Protein AF-A0A7C4UWI6-F1 (afdb_monomer_lite)

Structure (mmCIF, N/CA/C/O backbone):
data_AF-A0A7C4UWI6-F1
#
_entry.id   AF-A0A7C4UWI6-F1
#
loop_
_atom_site.group_PDB
_atom_site.id
_atom_site.type_symbol
_atom_site.label_atom_id
_atom_site.label_alt_id
_atom_site.label_comp_id
_atom_site.label_asym_id
_atom_site.label_entity_id
_atom_site.label_seq_id
_atom_site.pdbx_PDB_ins_code
_atom_site.Cartn_x
_atom_site.Cartn_y
_atom_site.Cartn_z
_atom_site.occupancy
_atom_site.B_iso_or_equiv
_atom_site.auth_seq_id
_atom_site.auth_comp_id
_atom_site.auth_asym_id
_atom_site.auth_atom_id
_atom_site.pdbx_PDB_model_num
ATOM 1 N N . MET A 1 1 ? -24.378 30.052 -22.770 1.00 76.94 1 MET A N 1
ATOM 2 C CA . MET A 1 1 ? -25.079 29.200 -23.765 1.00 76.94 1 MET A CA 1
ATOM 3 C C . MET A 1 1 ? -25.656 28.017 -23.010 1.00 76.94 1 MET A C 1
ATOM 5 O O . MET A 1 1 ? -24.900 27.329 -22.330 1.00 76.94 1 MET A O 1
ATOM 9 N N . ASN A 1 2 ? -26.968 27.796 -23.089 1.00 86.31 2 ASN A N 1
ATOM 10 C CA . ASN A 1 2 ? -27.618 26.736 -22.317 1.00 86.31 2 ASN A CA 1
ATOM 11 C C . ASN A 1 2 ? -27.558 25.412 -23.086 1.00 86.31 2 ASN A C 1
ATOM 13 O O . ASN A 1 2 ? -27.939 25.368 -24.254 1.00 86.31 2 ASN A O 1
ATOM 17 N N . LYS A 1 3 ? -27.087 24.344 -22.434 1.00 90.44 3 LYS A N 1
ATOM 18 C CA . LYS A 1 3 ? -27.052 22.982 -22.983 1.00 90.44 3 LYS A CA 1
ATOM 19 C C . LYS A 1 3 ? -27.809 22.031 -22.062 1.00 90.44 3 LYS A C 1
ATOM 21 O O . LYS A 1 3 ? -27.681 22.100 -20.838 1.00 90.44 3 LYS A O 1
ATOM 26 N N . THR A 1 4 ? -28.594 21.147 -22.665 1.00 93.31 4 THR A N 1
ATOM 27 C CA . THR A 1 4 ? -29.293 20.053 -21.989 1.00 93.31 4 THR A CA 1
ATOM 28 C C . THR A 1 4 ? -28.315 18.914 -21.695 1.00 93.31 4 THR A C 1
ATOM 30 O O . THR A 1 4 ? -27.596 18.454 -22.583 1.00 93.31 4 THR A O 1
ATOM 33 N N . VAL A 1 5 ? -28.266 18.458 -20.441 1.00 94.06 5 VAL A N 1
ATOM 34 C CA . VAL A 1 5 ? -27.475 17.293 -20.010 1.00 94.06 5 VAL A CA 1
ATOM 35 C C . VAL A 1 5 ? -28.368 16.355 -19.204 1.00 94.06 5 VAL A C 1
ATOM 37 O O . VAL A 1 5 ? -29.034 16.789 -18.265 1.00 94.06 5 VAL A O 1
ATOM 40 N N . ASN A 1 6 ? -28.354 15.067 -19.544 1.00 95.69 6 ASN A N 1
ATOM 41 C CA . ASN A 1 6 ? -29.176 14.052 -18.885 1.00 95.69 6 ASN A CA 1
ATOM 42 C C . ASN A 1 6 ? -28.356 13.303 -17.830 1.00 95.69 6 ASN A C 1
ATOM 44 O O . ASN A 1 6 ? -27.194 12.962 -18.059 1.00 95.69 6 ASN A O 1
ATOM 48 N N . CYS A 1 7 ? -28.955 13.022 -16.673 1.00 95.44 7 CYS A N 1
ATOM 49 C CA . CYS A 1 7 ? -28.324 12.185 -15.658 1.00 95.44 7 CYS A CA 1
ATOM 50 C C . CYS A 1 7 ? -28.264 10.720 -16.130 1.00 95.44 7 CYS A C 1
ATOM 52 O O . CYS A 1 7 ? -29.318 10.152 -16.418 1.00 95.44 7 CYS A O 1
ATOM 54 N N . PRO A 1 8 ? -27.086 10.068 -16.132 1.00 94.19 8 PRO A N 1
ATOM 55 C CA . PRO A 1 8 ? -26.955 8.687 -16.598 1.00 94.19 8 PRO A CA 1
ATOM 56 C C . PRO A 1 8 ? -27.645 7.671 -15.679 1.00 94.19 8 PRO A C 1
ATOM 58 O O . PRO A 1 8 ? -27.993 6.588 -16.127 1.00 94.19 8 PRO A O 1
ATOM 61 N N . SER A 1 9 ? -27.859 8.005 -14.403 1.00 94.81 9 SER A N 1
ATOM 62 C CA . SER A 1 9 ? -28.431 7.067 -13.430 1.00 94.81 9 SER A CA 1
ATOM 63 C C . SER A 1 9 ? -29.954 7.146 -13.312 1.00 94.81 9 SER A C 1
ATOM 65 O O . SER A 1 9 ? -30.584 6.131 -13.053 1.00 94.81 9 SER A O 1
ATOM 67 N N . CYS A 1 10 ? -30.558 8.332 -13.458 1.00 95.31 10 CYS A N 1
ATOM 68 C CA . CYS A 1 10 ? -32.008 8.513 -13.266 1.00 95.31 10 CYS A CA 1
ATOM 69 C C . CYS A 1 10 ? -32.743 9.140 -14.461 1.00 95.31 10 CYS A C 1
ATOM 71 O O . CYS A 1 10 ? -33.955 9.324 -14.394 1.00 95.31 10 CYS A O 1
ATOM 73 N N . GLY A 1 11 ? -32.031 9.500 -15.534 1.00 95.00 11 GLY A N 1
ATOM 74 C CA . GLY A 1 11 ? -32.619 10.051 -16.758 1.00 95.00 11 GLY A CA 1
ATOM 75 C C . GLY A 1 11 ? -33.111 11.497 -16.662 1.00 95.00 11 GLY A C 1
ATOM 76 O O . GLY A 1 11 ? -33.653 12.017 -17.632 1.00 95.00 11 GLY A O 1
ATOM 77 N N . GLU A 1 12 ? -32.933 12.174 -15.525 1.00 96.44 12 GLU A N 1
ATOM 78 C CA . GLU A 1 12 ? -33.409 13.548 -15.367 1.00 96.44 12 GLU A CA 1
ATOM 79 C C . GLU A 1 12 ? -32.604 14.546 -16.211 1.00 96.44 12 GLU A C 1
ATOM 81 O O . GLU A 1 12 ? -31.372 14.485 -16.259 1.00 96.44 12 GLU A O 1
ATOM 86 N N . VAL A 1 13 ? -33.316 15.464 -16.869 1.00 96.00 13 VAL A N 1
ATOM 87 C CA . VAL A 1 13 ? -32.761 16.442 -17.811 1.00 96.00 13 VAL A CA 1
ATOM 88 C C . VAL A 1 13 ? -32.477 17.759 -17.092 1.00 96.00 13 VAL A C 1
ATOM 90 O O . VAL A 1 13 ? -33.372 18.357 -16.495 1.00 96.00 13 VAL A O 1
ATOM 93 N N . TYR A 1 14 ? -31.238 18.242 -17.182 1.00 95.00 14 TYR A N 1
ATOM 94 C CA . TYR A 1 14 ? -30.810 19.520 -16.619 1.00 95.00 14 TYR A CA 1
ATOM 95 C C . TYR A 1 14 ? -30.445 20.505 -17.733 1.00 95.00 14 TYR A C 1
ATOM 97 O O . TYR A 1 14 ? -29.630 20.199 -18.600 1.00 95.00 14 TYR A O 1
ATOM 105 N N . ASN A 1 15 ? -31.012 21.712 -17.681 1.00 95.12 15 ASN A N 1
ATOM 106 C CA . ASN A 1 15 ? -30.612 22.841 -18.522 1.00 95.12 15 ASN A CA 1
ATOM 107 C C . ASN A 1 15 ? -29.522 23.638 -17.804 1.00 95.12 15 ASN A C 1
ATOM 109 O O . ASN A 1 15 ? -29.809 24.351 -16.842 1.00 95.12 15 ASN A O 1
ATOM 113 N N . LEU A 1 16 ? -28.273 23.490 -18.243 1.00 94.06 16 LEU A N 1
ATOM 114 C CA . LEU A 1 16 ? -27.111 24.097 -17.593 1.00 94.06 16 LEU A CA 1
ATOM 115 C C . LEU A 1 16 ? -26.468 25.137 -18.506 1.00 94.06 16 LEU A C 1
ATOM 117 O O . LEU A 1 16 ? -26.314 24.915 -19.706 1.00 94.06 16 LEU A O 1
ATOM 121 N N . ASP A 1 17 ? -26.044 26.256 -17.923 1.00 94.00 17 ASP A N 1
ATOM 122 C CA . ASP A 1 17 ? -25.247 27.250 -18.635 1.00 94.00 17 ASP A CA 1
ATOM 123 C C . ASP A 1 17 ? -23.778 26.811 -18.688 1.00 94.00 17 ASP A C 1
ATOM 125 O O . ASP A 1 17 ? -23.092 26.701 -17.660 1.00 94.00 17 ASP A O 1
ATOM 129 N N . LEU A 1 18 ? -23.290 26.554 -19.901 1.00 90.75 18 LEU A N 1
ATOM 130 C CA . LEU A 1 18 ? -21.932 26.070 -20.152 1.00 90.75 18 LEU A CA 1
ATOM 131 C C . LEU A 1 18 ? -20.862 27.054 -19.672 1.00 90.75 18 LEU A C 1
ATOM 133 O O . LEU A 1 18 ? -19.794 26.616 -19.251 1.00 90.75 18 LEU A O 1
ATOM 137 N N . SER A 1 19 ? -21.158 28.356 -19.658 1.00 89.00 19 SER A N 1
ATOM 138 C CA . SER A 1 19 ? -20.211 29.384 -19.213 1.00 89.00 19 SER A CA 1
ATOM 139 C C . SER A 1 19 ? -19.833 29.235 -17.734 1.00 89.00 19 SER A C 1
ATOM 141 O O . SER A 1 19 ? -18.731 29.592 -17.330 1.00 89.00 19 SER A O 1
ATOM 1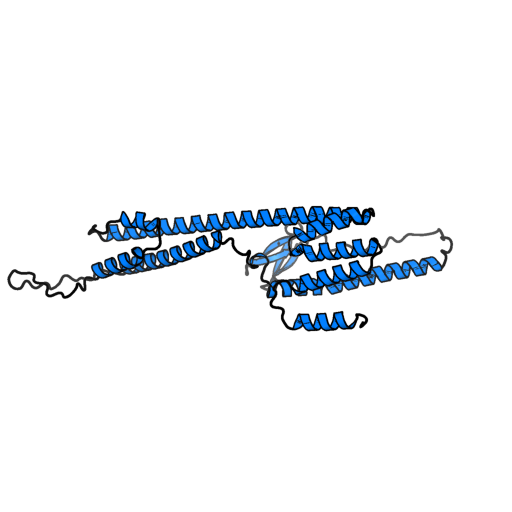43 N N . LYS A 1 20 ? -20.733 28.682 -16.910 1.00 90.38 20 LYS A N 1
ATOM 144 C CA . LYS A 1 20 ? -20.529 28.539 -15.460 1.00 90.38 20 LYS A CA 1
ATOM 145 C C . LYS A 1 20 ? -20.122 27.122 -15.049 1.00 90.38 20 LYS A C 1
ATOM 147 O O . LYS A 1 20 ? -19.357 26.951 -14.087 1.00 90.38 20 LYS A O 1
ATOM 152 N N . TYR A 1 21 ? -20.642 26.122 -15.764 1.00 91.62 21 TYR A N 1
ATOM 153 C CA . TYR A 1 21 ? -20.547 24.708 -15.395 1.00 91.62 21 TYR A CA 1
ATOM 154 C C . TYR A 1 21 ? -19.726 23.844 -16.359 1.00 91.62 21 TYR A C 1
ATOM 156 O O . TYR A 1 21 ? -19.484 22.686 -16.031 1.00 91.62 21 TYR A O 1
ATOM 164 N N . GLY A 1 22 ? -19.263 24.367 -17.499 1.00 89.81 22 GLY A N 1
ATOM 165 C CA . GLY A 1 22 ? -18.428 23.618 -18.443 1.00 89.81 22 GLY A CA 1
ATOM 166 C C . GLY A 1 22 ? -17.177 23.030 -17.777 1.00 89.81 22 GLY A C 1
ATOM 167 O O . GLY A 1 22 ? -16.473 23.727 -17.046 1.00 89.81 22 GLY A O 1
ATOM 168 N N . GLY A 1 23 ? -16.931 21.733 -17.985 1.00 89.81 23 GLY A N 1
ATOM 169 C CA . GLY A 1 23 ? -15.791 20.997 -17.425 1.00 89.81 23 GLY A CA 1
ATOM 170 C C . GLY A 1 23 ? -15.909 20.623 -15.940 1.00 89.81 23 GLY A C 1
ATOM 171 O O . GLY A 1 23 ? -15.035 19.935 -15.412 1.00 89.81 23 GLY A O 1
ATOM 172 N N . LYS A 1 24 ? -16.972 21.044 -15.240 1.00 92.19 24 LYS A N 1
ATOM 173 C CA . LYS A 1 24 ? -17.163 20.755 -13.809 1.00 92.19 24 LYS A CA 1
ATOM 174 C C . LYS A 1 24 ? -18.021 19.507 -13.593 1.00 92.19 24 LYS A C 1
ATOM 176 O O . LYS A 1 24 ? -18.898 19.173 -14.390 1.00 92.19 24 LYS A O 1
ATOM 181 N N . LYS A 1 25 ? -17.778 18.835 -12.466 1.00 94.12 25 LYS A N 1
ATOM 182 C CA . LYS A 1 25 ? -18.581 17.708 -11.977 1.00 94.12 25 LYS A CA 1
ATOM 183 C C . LYS A 1 25 ? -19.705 18.237 -11.086 1.00 94.12 25 LYS A C 1
ATOM 185 O O . LYS A 1 25 ? -19.433 18.911 -10.094 1.00 94.12 25 LYS A O 1
ATOM 190 N N . ILE A 1 26 ? -20.953 17.931 -11.423 1.00 94.69 26 ILE A N 1
ATOM 191 C CA . ILE A 1 26 ? -22.137 18.306 -10.634 1.00 94.69 26 ILE A CA 1
ATOM 192 C C . ILE A 1 26 ? -22.821 17.054 -10.082 1.00 94.69 26 ILE A C 1
ATOM 194 O O . ILE A 1 26 ? -22.722 15.987 -10.677 1.00 94.69 26 ILE A O 1
ATOM 198 N N . LYS A 1 27 ? -23.525 17.159 -8.953 1.00 96.38 27 LYS A N 1
ATOM 199 C CA . LYS A 1 27 ? -24.314 16.046 -8.399 1.00 96.38 27 LYS A CA 1
ATOM 200 C C . LYS A 1 27 ? -25.776 16.169 -8.828 1.00 96.38 27 LYS A C 1
ATOM 202 O O . LYS A 1 27 ? -26.356 17.250 -8.731 1.00 96.38 27 LYS A O 1
ATOM 207 N N . CYS A 1 28 ? -26.368 15.067 -9.278 1.00 96.44 28 CYS A N 1
ATOM 208 C CA . CYS A 1 28 ? -27.798 14.975 -9.561 1.00 96.44 28 CYS A CA 1
ATOM 209 C C . CYS A 1 28 ? -28.615 15.226 -8.285 1.00 96.44 28 CYS A C 1
ATOM 211 O O . CYS A 1 28 ? -28.303 14.668 -7.234 1.00 96.44 28 CYS A O 1
ATOM 213 N N . LYS A 1 29 ? -29.687 16.022 -8.364 1.00 95.50 29 LYS A N 1
ATOM 214 C CA . LYS A 1 29 ? -30.530 16.306 -7.190 1.00 95.50 29 LYS A CA 1
ATOM 215 C C . LYS A 1 29 ? -31.375 15.106 -6.753 1.00 95.50 29 LYS A C 1
ATOM 217 O O . LYS A 1 29 ? -31.665 14.995 -5.569 1.00 95.50 29 LYS A O 1
ATOM 222 N N . LYS A 1 30 ? -31.747 14.217 -7.682 1.00 96.56 30 LYS A N 1
ATOM 223 C CA . LYS A 1 30 ? -32.554 13.023 -7.386 1.00 96.56 30 LYS A CA 1
ATOM 224 C C . LYS A 1 30 ? -31.733 11.859 -6.840 1.00 96.56 30 LYS A C 1
ATOM 226 O O . LYS A 1 30 ? -32.037 11.360 -5.767 1.00 96.56 30 LYS A O 1
ATOM 231 N N . CYS A 1 31 ? -30.706 11.420 -7.567 1.00 95.00 31 CYS A N 1
ATOM 232 C CA . CYS A 1 31 ? -29.959 10.201 -7.226 1.00 95.00 31 CYS A CA 1
ATOM 233 C C . CYS A 1 31 ? -28.544 10.454 -6.685 1.00 95.00 31 CYS A C 1
ATOM 235 O O . CYS A 1 31 ? -27.811 9.503 -6.443 1.00 95.00 31 CYS A O 1
ATOM 237 N N . GLN A 1 32 ? -28.127 11.718 -6.548 1.00 95.62 32 GLN A N 1
ATOM 238 C CA . GLN A 1 32 ? -26.786 12.129 -6.098 1.00 95.62 32 GLN A CA 1
ATOM 239 C C . GLN A 1 32 ? -25.601 11.659 -6.963 1.00 95.62 32 GLN A C 1
ATOM 241 O O . GLN A 1 32 ? -24.454 11.985 -6.649 1.00 95.62 32 GLN A O 1
ATOM 246 N N . ALA A 1 33 ? -25.855 10.980 -8.085 1.00 94.12 33 ALA A N 1
ATOM 247 C CA . ALA A 1 33 ? -24.822 10.575 -9.030 1.00 94.12 33 ALA A CA 1
ATOM 248 C C . ALA A 1 33 ? -24.080 11.789 -9.612 1.00 94.12 33 ALA A C 1
ATOM 250 O O . ALA A 1 33 ? -24.667 12.853 -9.841 1.00 94.12 33 ALA A O 1
ATOM 251 N N . VAL A 1 34 ? -22.780 11.626 -9.855 1.00 95.44 34 VAL A N 1
ATOM 252 C CA . VAL A 1 34 ? -21.917 12.682 -10.393 1.00 95.44 34 VAL A CA 1
ATOM 253 C C . VAL A 1 34 ? -22.042 12.729 -11.918 1.00 95.44 34 VAL A C 1
ATOM 255 O O . VAL A 1 34 ? -21.816 11.732 -12.596 1.00 95.44 34 VAL A O 1
ATOM 258 N N . ILE A 1 35 ? -22.386 13.896 -12.457 1.00 95.06 35 ILE A N 1
ATOM 259 C CA . ILE A 1 35 ? -22.540 14.180 -13.885 1.00 95.06 35 ILE A CA 1
ATOM 260 C C . ILE A 1 35 ? -21.376 15.079 -14.316 1.00 95.06 35 ILE A C 1
ATOM 262 O O . ILE A 1 35 ? -21.142 16.131 -13.716 1.00 95.06 35 ILE A O 1
ATOM 266 N N . SER A 1 36 ? -20.652 14.676 -15.359 1.00 92.38 36 SER A N 1
ATOM 267 C CA . SER A 1 36 ? -19.590 15.484 -15.972 1.00 92.38 36 SER A CA 1
ATOM 268 C C . SER A 1 36 ? -20.183 16.380 -17.059 1.00 92.38 36 SER A C 1
ATOM 270 O O . SER A 1 36 ? -20.783 15.878 -18.009 1.00 92.38 36 SER A O 1
ATOM 272 N N . VAL A 1 37 ? -20.027 17.700 -16.933 1.00 91.88 37 VAL A N 1
ATOM 273 C CA . VAL A 1 37 ? -20.529 18.657 -17.931 1.00 91.88 37 VAL A CA 1
ATOM 274 C C . VAL A 1 37 ? -19.462 18.865 -19.016 1.00 91.88 37 VAL A C 1
ATOM 276 O O . VAL A 1 37 ? -18.349 19.273 -18.678 1.00 91.88 37 VAL A O 1
ATOM 279 N N . PRO A 1 38 ? -19.760 18.619 -20.306 1.00 84.06 38 PRO A N 1
ATOM 280 C CA . PRO A 1 38 ? -18.790 18.803 -21.383 1.00 84.06 38 PRO A CA 1
ATOM 281 C C . PRO A 1 38 ? -18.359 20.270 -21.490 1.00 84.06 38 PRO A C 1
ATOM 283 O O . PRO A 1 38 ? -19.178 21.184 -21.379 1.00 84.06 38 PRO A O 1
ATOM 286 N N . THR A 1 39 ? -17.065 20.502 -21.684 1.00 86.00 39 THR A N 1
ATOM 287 C CA . THR A 1 39 ? -16.495 21.843 -21.854 1.00 86.00 39 THR A CA 1
ATOM 288 C C . THR A 1 39 ? -16.896 22.407 -23.218 1.00 86.00 39 THR A C 1
ATOM 290 O O . THR A 1 39 ? -16.936 21.678 -24.207 1.00 86.00 39 THR A O 1
ATOM 293 N N . ALA A 1 40 ? -17.188 23.709 -23.288 1.00 72.88 40 ALA A N 1
ATOM 294 C CA . ALA A 1 40 ? -17.642 24.368 -24.518 1.00 72.88 40 ALA A CA 1
ATOM 295 C C . ALA A 1 40 ? -16.618 24.322 -25.676 1.00 72.88 40 ALA A C 1
ATOM 297 O O . ALA A 1 40 ? -16.982 24.587 -26.813 1.00 72.88 40 ALA A O 1
ATOM 298 N N . SER A 1 41 ? -15.363 23.957 -25.401 1.00 66.06 41 SER A N 1
ATOM 299 C CA . SER A 1 41 ? -14.251 23.970 -26.355 1.00 66.06 41 SER A CA 1
ATOM 300 C C . SER A 1 41 ? -14.038 22.675 -27.151 1.00 66.06 41 SER A C 1
ATOM 302 O O . SER A 1 41 ? -13.156 22.648 -27.994 1.00 66.06 41 SER A O 1
ATOM 304 N N . GLN A 1 42 ? -14.811 21.604 -26.935 1.00 53.88 42 GLN A N 1
ATOM 305 C CA . GLN A 1 42 ? -14.622 20.331 -27.666 1.00 53.88 42 GLN A CA 1
ATOM 306 C C . GLN A 1 42 ? -15.519 20.175 -28.910 1.00 53.88 42 GLN A C 1
ATOM 308 O O . GLN A 1 42 ? -15.814 19.058 -29.323 1.00 53.88 42 GLN A O 1
ATOM 313 N N . GLY A 1 43 ? -16.000 21.282 -29.483 1.00 54.31 43 GLY A N 1
ATOM 314 C CA . GLY A 1 43 ? -16.986 21.270 -30.571 1.00 54.31 43 GLY A CA 1
ATOM 315 C C . GLY A 1 43 ? -16.503 21.717 -31.950 1.00 54.31 43 GLY A C 1
ATOM 316 O O . GLY A 1 43 ? -17.288 21.593 -32.881 1.00 54.31 43 GLY A O 1
ATOM 317 N N . GLN A 1 44 ? -15.278 22.232 -32.094 1.00 45.84 44 GLN A N 1
ATOM 318 C CA . GLN A 1 44 ? -14.707 22.669 -33.377 1.00 45.84 44 GLN A CA 1
ATOM 319 C C . GLN A 1 44 ? -13.173 22.552 -33.339 1.00 45.84 44 GLN A C 1
ATOM 321 O O . GLN A 1 44 ? -12.477 23.547 -33.213 1.00 45.84 44 GLN A O 1
ATOM 326 N N . ASP A 1 45 ? -12.650 21.330 -33.419 1.00 44.56 45 ASP A N 1
ATOM 327 C CA . ASP A 1 45 ? -11.412 21.094 -34.178 1.00 44.56 45 ASP A CA 1
ATOM 328 C C . ASP A 1 45 ? -11.872 20.466 -35.500 1.00 44.56 45 ASP A C 1
ATOM 330 O O . ASP A 1 45 ? -11.717 19.273 -35.767 1.00 44.56 45 ASP A O 1
ATOM 334 N N . GLU A 1 46 ? -12.580 21.272 -36.294 1.00 44.41 46 GLU A N 1
ATOM 335 C CA . GLU A 1 46 ? -12.613 21.042 -37.730 1.00 44.41 46 GLU A CA 1
ATOM 336 C C . GLU A 1 46 ? -11.174 21.255 -38.198 1.00 44.41 46 GLU A C 1
ATOM 338 O O . GLU A 1 46 ? -10.601 22.324 -38.009 1.00 44.41 46 GLU A O 1
ATOM 343 N N . PHE A 1 47 ? -10.567 20.202 -38.742 1.00 43.12 47 PHE A N 1
ATOM 344 C CA . PHE A 1 47 ? -9.335 20.300 -39.510 1.00 43.12 47 PHE A CA 1
ATOM 345 C C . PHE A 1 47 ? -9.566 21.328 -40.627 1.00 43.12 47 PHE A C 1
ATOM 347 O O . PHE A 1 47 ? -10.134 21.004 -41.670 1.00 43.12 47 PHE A O 1
ATOM 354 N N . GLU A 1 48 ? -9.149 22.569 -40.399 1.00 40.31 48 GLU A N 1
ATOM 355 C CA . GLU A 1 48 ? -9.036 23.584 -41.434 1.00 40.31 48 GLU A CA 1
ATOM 356 C C . GLU A 1 48 ? -7.887 23.144 -42.350 1.00 40.31 48 GLU A C 1
ATOM 358 O O . GLU A 1 48 ? -6.703 23.363 -42.091 1.00 40.31 48 GLU A O 1
ATOM 363 N N . VAL A 1 49 ? -8.242 22.395 -43.396 1.00 46.41 49 VAL A N 1
ATOM 364 C CA . VAL A 1 49 ? -7.364 22.159 -44.538 1.00 46.41 49 VAL A CA 1
ATOM 365 C C . VAL A 1 49 ? -7.174 23.520 -45.189 1.00 46.41 49 VAL A C 1
ATOM 367 O O . VAL A 1 49 ? -8.070 24.020 -45.862 1.00 46.41 49 VAL A O 1
ATOM 370 N N . VAL A 1 50 ? -6.020 24.130 -44.934 1.00 41.00 50 VAL A N 1
ATOM 371 C CA . VAL A 1 50 ? -5.575 25.352 -45.600 1.00 41.00 50 VAL A CA 1
ATOM 372 C C . VAL A 1 50 ? -5.605 25.104 -47.113 1.00 41.00 50 VAL A C 1
ATOM 374 O O . VAL A 1 50 ? -4.781 24.361 -47.646 1.00 41.00 50 VAL A O 1
ATOM 377 N N . GLU A 1 51 ? -6.582 25.695 -47.803 1.00 43.81 51 GLU A N 1
ATOM 378 C CA . GLU A 1 51 ? -6.568 25.844 -49.258 1.00 43.81 51 GLU A CA 1
ATOM 379 C C . GLU A 1 51 ? -5.457 26.838 -49.625 1.00 43.81 51 GLU A C 1
ATOM 381 O O . GLU A 1 51 ? -5.634 28.057 -49.589 1.00 43.81 51 GLU A O 1
ATOM 386 N N . GLU A 1 52 ? -4.283 26.317 -49.984 1.00 38.41 52 GLU A N 1
ATOM 387 C CA . GLU A 1 52 ? -3.271 27.089 -50.701 1.00 38.41 52 GLU A CA 1
ATOM 388 C C . GLU A 1 52 ? -3.733 27.313 -52.151 1.00 38.41 52 GLU A C 1
ATOM 390 O O . GLU A 1 52 ? -3.688 26.424 -53.004 1.00 38.41 52 GLU A O 1
ATOM 395 N N . GLY A 1 53 ? -4.192 28.537 -52.423 1.00 37.62 53 GLY A N 1
ATOM 396 C CA . GLY A 1 53 ? -4.294 29.104 -53.768 1.00 37.62 53 GLY A CA 1
ATOM 397 C C . GLY A 1 53 ? -2.918 29.449 -54.377 1.00 37.62 53 GLY A C 1
ATOM 398 O O . GLY A 1 53 ? -1.895 29.364 -53.706 1.00 37.62 53 GLY A O 1
ATOM 399 N N . PRO A 1 54 ? -2.857 29.829 -55.665 1.00 56.12 54 PRO A N 1
ATOM 400 C CA . PRO A 1 54 ? -2.182 29.015 -56.674 1.00 56.12 54 PRO A CA 1
ATOM 401 C C . PRO A 1 54 ? -0.833 29.567 -57.172 1.00 56.12 54 PRO A C 1
ATOM 403 O O . PRO A 1 54 ? -0.452 30.704 -56.920 1.00 56.12 54 PRO A O 1
ATOM 406 N N . THR A 1 55 ? -0.199 28.760 -58.033 1.00 45.12 55 THR A N 1
ATOM 407 C CA . THR A 1 55 ? 0.884 29.072 -58.994 1.00 45.12 55 THR A CA 1
ATOM 408 C C . THR A 1 55 ? 2.330 29.009 -58.500 1.00 45.12 55 THR A C 1
ATOM 410 O O . THR A 1 55 ? 3.024 30.000 -58.317 1.00 45.12 55 THR A O 1
ATOM 413 N N . GLY A 1 56 ? 2.840 27.782 -58.452 1.00 43.66 56 GLY A N 1
ATOM 414 C CA . GLY A 1 56 ? 4.269 27.511 -58.540 1.00 43.66 56 GLY A CA 1
ATOM 415 C C . GLY A 1 56 ? 4.488 26.016 -58.679 1.00 43.66 56 GLY A C 1
ATOM 416 O O . GLY A 1 56 ? 4.608 25.326 -57.678 1.00 43.66 56 GLY A O 1
ATOM 417 N N . SER A 1 57 ? 4.475 25.498 -59.909 1.00 44.72 57 SER A N 1
ATOM 418 C CA . SER A 1 57 ? 4.757 24.088 -60.198 1.00 44.72 57 SER A CA 1
ATOM 419 C C . SER A 1 57 ? 6.117 23.686 -59.606 1.00 44.72 57 SER A C 1
ATOM 421 O O . SER A 1 57 ? 7.140 24.166 -60.109 1.00 44.72 57 SER A O 1
ATOM 423 N N . PRO A 1 58 ? 6.175 22.818 -58.579 1.00 55.78 58 PRO A N 1
ATOM 424 C CA . PRO A 1 58 ? 7.440 22.289 -58.102 1.00 55.78 58 PRO A CA 1
ATOM 425 C C . PRO A 1 58 ? 7.988 21.295 -59.137 1.00 55.78 58 PRO A C 1
ATOM 427 O O . PRO A 1 58 ? 7.204 20.605 -59.799 1.00 55.78 58 PRO A O 1
ATOM 430 N N . PRO A 1 59 ? 9.319 21.190 -59.295 1.00 64.69 59 PRO A N 1
ATOM 431 C CA . PRO A 1 59 ? 9.919 20.203 -60.185 1.00 64.69 59 PRO A CA 1
ATOM 432 C C . PRO A 1 59 ? 9.492 18.784 -59.771 1.00 64.69 59 PRO A C 1
ATOM 434 O O . PRO A 1 59 ? 9.332 18.520 -58.575 1.00 64.69 59 PRO A O 1
ATOM 437 N N . PRO A 1 60 ? 9.302 17.858 -60.730 1.00 53.56 60 PRO A N 1
ATOM 438 C CA . PRO A 1 60 ? 8.854 16.505 -60.432 1.00 53.56 60 PRO A CA 1
ATOM 439 C C . PRO A 1 60 ? 9.854 15.827 -59.493 1.00 53.56 60 PRO A C 1
ATOM 441 O O . PRO A 1 60 ? 10.997 15.552 -59.860 1.00 53.56 60 PRO A O 1
ATOM 444 N N . LEU A 1 61 ? 9.417 15.576 -58.257 1.00 57.72 61 LEU A N 1
ATOM 445 C CA . LEU A 1 61 ? 10.189 14.813 -57.287 1.00 57.72 61 LEU A CA 1
ATOM 446 C C . LEU A 1 61 ? 10.407 13.389 -57.821 1.00 57.72 61 LEU A C 1
ATOM 448 O O . LEU A 1 61 ? 9.470 12.772 -58.336 1.00 57.72 61 LEU A O 1
ATOM 452 N N . PRO A 1 62 ? 11.622 12.834 -57.681 1.00 55.88 62 PRO A N 1
ATOM 453 C CA . PRO A 1 62 ? 11.937 11.506 -58.182 1.00 55.88 62 PRO A CA 1
ATOM 454 C C . PRO A 1 62 ? 11.049 10.455 -57.505 1.00 55.88 62 PRO A C 1
ATOM 456 O O . PRO A 1 62 ? 10.956 10.393 -56.275 1.00 55.88 62 PRO A O 1
ATOM 459 N N . SER A 1 63 ? 10.434 9.589 -58.318 1.00 54.19 63 SER A N 1
ATOM 460 C CA . SER A 1 63 ? 9.446 8.561 -57.940 1.00 54.19 63 SER A CA 1
ATOM 461 C C . SER A 1 63 ? 9.868 7.649 -56.776 1.00 54.19 63 SER A C 1
ATOM 463 O O . SER A 1 63 ? 9.028 7.040 -56.113 1.00 54.19 63 SER A O 1
ATOM 465 N N . ASN A 1 64 ? 11.165 7.599 -56.469 1.00 54.44 64 ASN A N 1
ATOM 466 C CA . ASN A 1 64 ? 11.748 6.785 -55.406 1.00 54.44 64 ASN A CA 1
ATOM 467 C C . ASN A 1 64 ? 11.504 7.353 -53.989 1.00 54.44 64 ASN A C 1
ATOM 469 O O . ASN A 1 64 ? 11.529 6.593 -53.020 1.00 54.44 64 ASN A O 1
ATOM 473 N N . LEU A 1 65 ? 11.230 8.658 -53.838 1.00 49.97 65 LEU A N 1
ATOM 474 C CA . LEU A 1 65 ? 10.956 9.277 -52.527 1.00 49.97 65 LEU A CA 1
ATOM 475 C C . LEU A 1 65 ? 9.481 9.177 -52.111 1.00 49.97 65 LEU A C 1
ATOM 477 O O . LEU A 1 65 ? 9.189 8.977 -50.929 1.00 49.97 65 LEU A O 1
ATOM 481 N N . LEU A 1 66 ? 8.555 9.209 -53.074 1.00 51.47 66 LEU A N 1
ATOM 482 C CA . LEU A 1 66 ? 7.121 9.026 -52.821 1.00 51.47 66 LEU A CA 1
ATOM 483 C C . LEU A 1 66 ? 6.807 7.624 -52.284 1.00 51.47 66 LEU A C 1
ATOM 485 O O . LEU A 1 66 ? 5.988 7.482 -51.378 1.00 51.47 66 LEU A O 1
ATOM 489 N N . HIS A 1 67 ? 7.500 6.588 -52.767 1.00 54.00 67 HIS A N 1
ATOM 490 C CA . HIS A 1 67 ? 7.315 5.224 -52.264 1.00 54.00 67 HIS A CA 1
ATOM 491 C C . HIS A 1 67 ? 7.812 5.065 -50.814 1.00 54.00 67 HIS A C 1
ATOM 493 O O . HIS A 1 67 ? 7.175 4.394 -49.998 1.00 54.00 67 HIS A O 1
ATOM 499 N N . ARG A 1 68 ? 8.908 5.748 -50.456 1.00 49.91 68 ARG A N 1
ATOM 500 C CA . ARG A 1 68 ? 9.498 5.698 -49.109 1.00 49.91 68 ARG A CA 1
ATOM 501 C C . ARG A 1 68 ? 8.639 6.429 -48.070 1.00 49.91 68 ARG A C 1
ATOM 503 O O . ARG A 1 68 ? 8.429 5.895 -46.983 1.00 49.91 68 ARG A O 1
ATOM 510 N N . HIS A 1 69 ? 8.069 7.586 -48.421 1.00 44.09 69 HIS A N 1
ATOM 511 C CA . HIS A 1 69 ? 7.143 8.314 -47.541 1.00 44.09 69 HIS A CA 1
ATOM 512 C C . HIS A 1 69 ? 5.790 7.608 -47.372 1.00 44.09 69 HIS A C 1
ATOM 514 O O . HIS A 1 69 ? 5.233 7.612 -46.273 1.00 44.09 69 HIS A O 1
ATOM 520 N N . ARG A 1 70 ? 5.292 6.920 -48.409 1.00 50.66 70 ARG A N 1
ATOM 521 C CA . ARG A 1 70 ? 4.046 6.137 -48.322 1.00 50.66 70 ARG A CA 1
ATOM 522 C C . ARG A 1 70 ? 4.177 4.948 -47.364 1.00 50.66 70 ARG A C 1
ATOM 524 O O . ARG A 1 70 ? 3.276 4.709 -46.566 1.00 50.66 70 ARG A O 1
ATOM 531 N N . MET A 1 71 ? 5.326 4.267 -47.371 1.00 48.16 71 MET A N 1
ATOM 532 C CA . MET A 1 71 ? 5.615 3.170 -46.437 1.00 48.16 71 MET A CA 1
ATOM 533 C C . MET A 1 71 ? 5.853 3.658 -44.999 1.00 48.16 71 MET A C 1
ATOM 535 O O . MET A 1 71 ? 5.442 2.988 -44.052 1.00 48.16 71 MET A O 1
ATOM 539 N N . ALA A 1 72 ? 6.471 4.829 -44.809 1.00 47.81 72 ALA A N 1
ATOM 540 C CA . ALA A 1 72 ? 6.648 5.426 -43.482 1.00 47.81 72 ALA A CA 1
ATOM 541 C C . ALA A 1 72 ? 5.306 5.851 -42.851 1.00 47.81 72 ALA A C 1
ATOM 543 O O . ALA A 1 72 ? 5.061 5.571 -41.678 1.00 47.81 72 ALA A O 1
ATOM 544 N N . SER A 1 73 ? 4.405 6.440 -43.646 1.00 50.62 73 SER A N 1
ATOM 545 C CA . SER A 1 73 ? 3.048 6.814 -43.221 1.00 50.62 73 SER A CA 1
ATOM 546 C C . SER A 1 73 ? 2.176 5.590 -42.896 1.00 50.62 73 SER A C 1
ATOM 548 O O . SER A 1 73 ? 1.504 5.573 -41.865 1.00 50.62 73 SER A O 1
ATOM 550 N N . GLN A 1 74 ? 2.259 4.518 -43.695 1.00 54.56 74 GLN A N 1
ATOM 551 C CA . GLN A 1 74 ? 1.546 3.266 -43.412 1.00 54.56 74 GLN A CA 1
ATOM 552 C C . GLN A 1 74 ? 2.074 2.549 -42.161 1.00 54.56 74 GLN A C 1
ATOM 554 O O . GLN A 1 74 ? 1.276 2.047 -41.375 1.00 54.56 74 GLN A O 1
ATOM 559 N N . ARG A 1 75 ? 3.392 2.544 -41.914 1.00 52.22 75 ARG A N 1
ATOM 560 C CA . ARG A 1 75 ? 3.964 1.984 -40.673 1.00 52.22 75 ARG A CA 1
ATOM 561 C C . ARG A 1 75 ? 3.557 2.785 -39.435 1.00 52.22 75 ARG A C 1
ATOM 563 O O . ARG A 1 75 ? 3.250 2.184 -38.411 1.00 52.22 75 ARG A O 1
ATOM 570 N N . GLY A 1 76 ? 3.497 4.115 -39.539 1.00 49.75 76 GLY A N 1
ATOM 571 C CA . GLY A 1 76 ? 2.974 4.980 -38.478 1.00 49.75 76 GLY A CA 1
ATOM 572 C C . GLY A 1 76 ? 1.501 4.698 -38.170 1.00 49.75 76 GLY A C 1
ATOM 573 O O . GLY A 1 76 ? 1.148 4.488 -37.013 1.00 49.75 76 GLY A O 1
ATOM 574 N N . ALA A 1 77 ? 0.660 4.593 -39.203 1.00 52.19 77 ALA A N 1
ATOM 575 C CA . ALA A 1 77 ? -0.763 4.288 -39.055 1.00 52.19 77 ALA A CA 1
ATOM 576 C C . ALA A 1 77 ? -1.016 2.881 -38.483 1.00 52.19 77 ALA A C 1
ATOM 578 O O . ALA A 1 77 ? -1.878 2.719 -37.624 1.00 52.19 77 ALA A O 1
ATOM 579 N N . VAL A 1 78 ? -0.236 1.874 -38.894 1.00 57.53 78 VAL A N 1
ATOM 580 C CA . VAL A 1 78 ? -0.327 0.507 -38.350 1.00 57.53 78 VAL A CA 1
ATOM 581 C C . VAL A 1 78 ? 0.146 0.452 -36.896 1.00 57.53 78 VAL A C 1
ATOM 583 O O . VAL A 1 78 ? -0.508 -0.198 -36.087 1.00 57.53 78 VAL A O 1
ATOM 586 N N . ASN A 1 79 ? 1.212 1.171 -36.523 1.00 47.88 79 ASN A N 1
ATOM 587 C CA . ASN A 1 79 ? 1.650 1.253 -35.126 1.00 47.88 79 ASN A CA 1
ATOM 588 C C . ASN A 1 79 ? 0.634 1.984 -34.242 1.00 47.88 79 ASN A C 1
ATOM 590 O O . ASN A 1 79 ? 0.371 1.526 -33.135 1.00 47.88 79 ASN A O 1
ATOM 594 N N . ILE A 1 80 ? 0.023 3.072 -34.719 1.00 50.16 80 ILE A N 1
ATOM 595 C CA . ILE A 1 80 ? -1.036 3.778 -33.980 1.00 50.16 80 ILE A CA 1
ATOM 596 C C . ILE A 1 80 ? -2.283 2.893 -33.857 1.00 50.16 80 ILE A C 1
ATOM 598 O O . ILE A 1 80 ? -2.834 2.786 -32.767 1.00 50.16 80 ILE A O 1
ATOM 602 N N . ALA A 1 81 ? -2.685 2.186 -34.918 1.00 51.88 81 ALA A N 1
ATOM 603 C CA . ALA A 1 81 ? -3.809 1.249 -34.873 1.00 51.88 81 ALA A CA 1
ATOM 604 C C . ALA A 1 81 ? -3.533 0.041 -33.957 1.00 51.88 81 ALA A C 1
ATOM 606 O O . ALA A 1 81 ? -4.431 -0.391 -33.238 1.00 51.88 81 ALA A O 1
ATOM 607 N N . LEU A 1 82 ? -2.302 -0.484 -33.925 1.00 50.38 82 LEU A N 1
ATOM 608 C CA . LEU A 1 82 ? -1.888 -1.533 -32.985 1.00 50.38 82 LEU A CA 1
ATOM 609 C C . LEU A 1 82 ? -1.872 -1.018 -31.542 1.00 50.38 82 LEU A C 1
ATOM 611 O O . LEU A 1 82 ? -2.382 -1.700 -30.658 1.00 50.38 82 LEU A O 1
ATOM 615 N N . LEU A 1 83 ? -1.365 0.195 -31.302 1.00 49.09 83 LEU A N 1
ATOM 616 C CA . LEU A 1 83 ? -1.380 0.830 -29.981 1.00 49.09 83 LEU A CA 1
ATOM 617 C C . LEU A 1 83 ? -2.813 1.098 -29.495 1.00 49.09 83 LEU A C 1
ATOM 619 O O . LEU A 1 83 ? -3.124 0.771 -28.355 1.00 49.09 83 LEU A O 1
ATOM 623 N N . GLN A 1 84 ? -3.702 1.598 -30.359 1.00 55.44 84 GLN A N 1
ATOM 624 C CA . GLN A 1 84 ? -5.117 1.840 -30.045 1.00 55.44 84 GLN A CA 1
ATOM 625 C C . GLN A 1 84 ? -5.899 0.536 -29.830 1.00 55.44 84 GLN A C 1
ATOM 627 O O . GLN A 1 84 ? -6.703 0.440 -28.902 1.00 55.44 84 GLN A O 1
ATOM 632 N N . ARG A 1 85 ? -5.625 -0.510 -30.621 1.00 54.03 85 ARG A N 1
ATOM 633 C CA . ARG A 1 85 ? -6.206 -1.850 -30.420 1.00 54.03 85 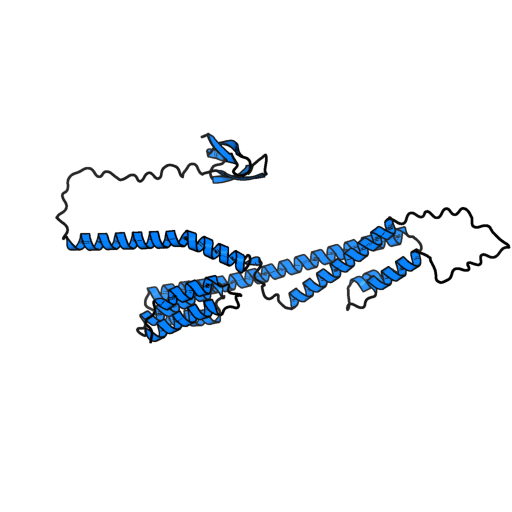ARG A CA 1
ATOM 634 C C . ARG A 1 85 ? -5.730 -2.480 -29.106 1.00 54.03 85 ARG A C 1
ATOM 636 O O . ARG A 1 85 ? -6.491 -3.196 -28.459 1.00 54.03 85 ARG A O 1
ATOM 643 N N . HIS A 1 86 ? -4.512 -2.152 -28.674 1.00 55.94 86 HIS A N 1
ATOM 644 C CA . HIS A 1 86 ? -3.972 -2.528 -27.372 1.00 55.94 86 HIS A CA 1
ATOM 645 C C . HIS A 1 86 ? -4.371 -1.600 -26.223 1.00 55.94 86 HIS A C 1
ATOM 647 O O . HIS A 1 86 ? -4.118 -1.969 -25.087 1.00 55.94 86 HIS A O 1
ATOM 653 N N . GLU A 1 87 ? -4.997 -0.439 -26.430 1.00 54.00 87 GLU A N 1
ATOM 654 C CA . GLU A 1 87 ? -5.445 0.405 -25.309 1.00 54.00 87 GLU A CA 1
ATOM 655 C C . GLU A 1 87 ? -6.684 -0.162 -24.618 1.00 54.00 87 GLU A C 1
ATOM 657 O O . GLU A 1 87 ? -6.741 -0.169 -23.387 1.00 54.00 87 GLU A O 1
ATOM 662 N N . ALA A 1 88 ? -7.641 -0.684 -25.393 1.00 57.44 88 ALA A N 1
ATOM 663 C CA . ALA A 1 88 ? -8.769 -1.443 -24.856 1.00 57.44 88 ALA A CA 1
ATOM 664 C C . ALA A 1 88 ? -8.261 -2.713 -24.158 1.00 57.44 88 ALA A C 1
ATOM 666 O O . ALA A 1 88 ? -8.505 -2.898 -22.972 1.00 57.44 88 ALA A O 1
ATOM 667 N N . SER A 1 89 ? -7.396 -3.481 -24.834 1.00 64.56 89 SER A N 1
ATOM 668 C CA . SER A 1 89 ? -6.756 -4.662 -24.243 1.00 64.56 89 SER A CA 1
ATOM 669 C C . SER A 1 89 ? -5.892 -4.325 -23.022 1.00 64.56 89 SER A C 1
ATOM 671 O O . SER A 1 89 ? -5.829 -5.125 -22.105 1.00 64.56 89 SER A O 1
ATOM 673 N N . ARG A 1 90 ? -5.241 -3.159 -22.945 1.00 61.34 90 ARG A N 1
ATOM 674 C CA . ARG A 1 90 ? -4.469 -2.723 -21.768 1.00 61.34 90 ARG A CA 1
ATOM 675 C C . ARG A 1 90 ? -5.369 -2.332 -20.613 1.00 61.34 90 ARG A C 1
ATOM 677 O O . ARG A 1 90 ? -4.968 -2.542 -19.473 1.00 61.34 90 ARG A O 1
ATOM 684 N N . ARG A 1 91 ? -6.533 -1.736 -20.886 1.00 67.06 91 ARG A N 1
ATOM 685 C CA . ARG A 1 91 ? -7.548 -1.486 -19.859 1.00 67.06 91 ARG A CA 1
ATOM 686 C C . ARG A 1 91 ? -8.106 -2.798 -19.342 1.00 67.06 91 ARG A C 1
ATOM 688 O O . ARG A 1 91 ? -8.110 -2.963 -18.135 1.00 67.06 91 ARG A O 1
ATOM 695 N N . ASP A 1 92 ? -8.440 -3.731 -20.223 1.00 64.94 92 ASP A N 1
ATOM 696 C CA . ASP A 1 92 ? -8.973 -5.040 -19.844 1.00 64.94 92 ASP A CA 1
ATOM 697 C C . ASP A 1 92 ? -7.916 -5.894 -19.131 1.00 64.94 92 ASP A C 1
ATOM 699 O O . ASP A 1 92 ? -8.215 -6.517 -18.124 1.00 64.94 92 ASP A O 1
ATOM 703 N N . ILE A 1 93 ? -6.650 -5.847 -19.561 1.00 58.69 93 ILE A N 1
ATOM 704 C CA . ILE A 1 93 ? -5.529 -6.490 -18.858 1.00 58.69 93 ILE A CA 1
ATOM 705 C C . ILE A 1 93 ? -5.285 -5.812 -17.509 1.00 58.69 93 ILE A C 1
ATOM 707 O O . ILE A 1 93 ? -5.071 -6.510 -16.531 1.00 58.69 93 ILE A O 1
ATOM 711 N N . ARG A 1 94 ? -5.332 -4.474 -17.407 1.00 58.28 94 ARG A N 1
ATOM 712 C CA . ARG A 1 94 ? -5.238 -3.782 -16.107 1.00 58.28 94 ARG A CA 1
ATOM 713 C C . ARG A 1 94 ? -6.410 -4.124 -15.197 1.00 58.28 94 ARG A C 1
ATOM 7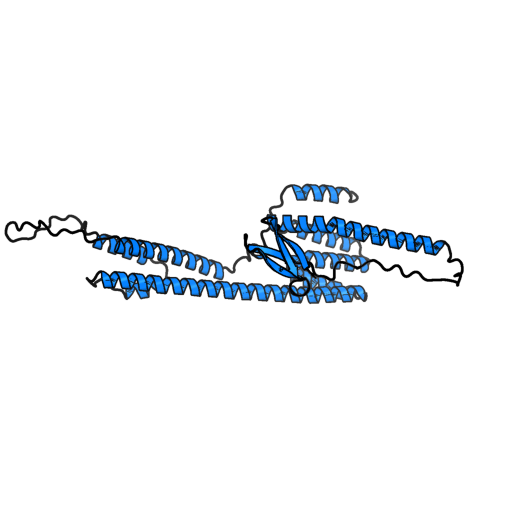15 O O . ARG A 1 94 ? -6.191 -4.291 -14.010 1.00 58.28 94 ARG A O 1
ATOM 722 N N . GLN A 1 95 ? -7.620 -4.201 -15.737 1.00 65.44 95 GLN A N 1
ATOM 723 C CA . GLN A 1 95 ? -8.835 -4.548 -15.013 1.00 65.44 95 GLN A CA 1
ATOM 724 C C . GLN A 1 95 ? -8.742 -5.991 -14.507 1.00 65.44 95 GLN A C 1
ATOM 726 O O . GLN A 1 95 ? -8.843 -6.199 -13.308 1.00 65.44 95 GLN A O 1
ATOM 731 N N . ALA A 1 96 ? -8.422 -6.950 -15.379 1.00 61.59 96 ALA A N 1
ATOM 732 C CA . ALA A 1 96 ? -8.198 -8.348 -15.020 1.00 61.59 96 ALA A CA 1
ATOM 733 C C . ALA A 1 96 ? -7.046 -8.499 -14.014 1.00 61.59 96 ALA A C 1
ATOM 735 O O . ALA A 1 96 ? -7.145 -9.252 -13.055 1.00 61.59 96 ALA A O 1
ATOM 736 N N . PHE A 1 97 ? -5.970 -7.724 -14.171 1.00 50.22 97 PHE A N 1
ATOM 737 C CA . PHE A 1 97 ? -4.864 -7.689 -13.218 1.00 50.22 97 PHE A CA 1
ATOM 738 C C . PHE A 1 97 ? -5.301 -7.124 -11.858 1.00 50.22 97 PHE A C 1
ATOM 740 O O . PHE A 1 97 ? -4.926 -7.669 -10.830 1.00 50.22 97 PHE A O 1
ATOM 747 N N . LEU A 1 98 ? -6.111 -6.065 -11.816 1.00 55.75 98 LEU A N 1
ATOM 748 C CA . LEU A 1 98 ? -6.655 -5.512 -10.569 1.00 55.75 98 LEU A CA 1
ATOM 749 C C . LEU A 1 98 ? -7.717 -6.424 -9.931 1.00 55.75 98 LEU A C 1
ATOM 751 O O . LEU A 1 98 ? -7.841 -6.442 -8.712 1.00 55.75 98 LEU A O 1
ATOM 755 N N . GLU A 1 99 ? -8.469 -7.183 -10.727 1.00 58.31 99 GLU A N 1
ATOM 756 C CA . GLU A 1 99 ? -9.443 -8.173 -10.250 1.00 58.31 99 GLU A CA 1
ATOM 757 C C . GLU A 1 99 ? -8.746 -9.396 -9.640 1.00 58.31 99 GLU A C 1
ATOM 759 O O . GLU A 1 99 ? -9.158 -9.863 -8.583 1.00 58.31 99 GLU A O 1
ATOM 764 N N . VAL A 1 100 ? -7.648 -9.859 -10.248 1.00 49.50 100 VAL A N 1
ATOM 765 C CA . VAL A 1 100 ? -6.850 -10.993 -9.750 1.00 49.50 100 VAL A CA 1
ATOM 766 C C . VAL A 1 100 ? -5.948 -10.590 -8.577 1.00 49.50 100 VAL A C 1
ATOM 768 O O . VAL A 1 100 ? -5.783 -11.354 -7.631 1.00 49.50 100 VAL A O 1
ATOM 771 N N . HIS A 1 101 ? -5.365 -9.388 -8.600 1.00 42.31 101 HIS A N 1
ATOM 772 C CA . HIS A 1 101 ? -4.388 -8.953 -7.592 1.00 42.31 101 HIS A CA 1
ATOM 773 C C . HIS A 1 101 ? -4.945 -8.008 -6.518 1.00 42.31 101 HIS A C 1
ATOM 775 O O . HIS A 1 101 ? -4.177 -7.549 -5.667 1.00 42.31 101 HIS A O 1
ATOM 781 N N . GLY A 1 102 ? -6.244 -7.704 -6.556 1.00 45.19 102 GLY A N 1
ATOM 782 C CA . GLY A 1 102 ? -6.850 -6.637 -5.763 1.00 45.19 102 GLY A CA 1
ATOM 783 C C . GLY A 1 102 ? -6.386 -5.241 -6.204 1.00 45.19 102 GLY A C 1
ATOM 784 O O . GLY A 1 102 ? -5.464 -5.072 -7.008 1.00 45.19 102 GLY A O 1
ATOM 785 N N . THR A 1 103 ? -7.021 -4.198 -5.663 1.00 51.97 103 THR A N 1
ATOM 786 C CA . THR A 1 103 ? -6.517 -2.822 -5.812 1.00 51.97 103 THR A CA 1
ATOM 787 C C . THR A 1 103 ? -5.082 -2.735 -5.271 1.00 51.97 103 THR A C 1
ATOM 789 O O . THR A 1 103 ? -4.723 -3.494 -4.377 1.00 51.97 103 THR A O 1
ATOM 792 N N . GLU A 1 104 ? -4.240 -1.818 -5.766 1.00 49.44 104 GLU A N 1
ATOM 793 C CA . GLU A 1 104 ? -2.852 -1.648 -5.272 1.00 49.44 104 GLU A CA 1
ATOM 794 C C . GLU A 1 104 ? -2.756 -1.467 -3.741 1.00 49.44 104 GLU A C 1
ATOM 796 O O . GLU A 1 104 ? -1.726 -1.782 -3.153 1.00 49.44 104 GLU A O 1
ATOM 801 N N . GLU A 1 105 ? -3.835 -1.021 -3.091 1.00 48.12 105 GLU A N 1
ATOM 802 C CA . GLU A 1 105 ? -3.972 -0.917 -1.629 1.00 48.12 105 GLU A CA 1
ATOM 803 C C . GLU A 1 105 ? -4.144 -2.276 -0.922 1.00 48.12 105 GLU A C 1
ATOM 805 O O . GLU A 1 105 ? -3.841 -2.399 0.261 1.00 48.12 105 GLU A O 1
ATOM 810 N N . SER A 1 106 ? -4.621 -3.293 -1.643 1.00 44.44 106 SER A N 1
ATOM 811 C CA . SER A 1 106 ? -4.935 -4.640 -1.145 1.00 44.44 106 SER A CA 1
ATOM 812 C C . SER A 1 106 ? -3.779 -5.622 -1.296 1.00 44.44 106 SER A C 1
ATOM 814 O O . SER A 1 106 ? -3.817 -6.703 -0.708 1.00 44.44 106 SER A O 1
ATOM 816 N N . ARG A 1 107 ? -2.740 -5.269 -2.067 1.00 50.19 107 ARG A N 1
ATOM 817 C CA . ARG A 1 107 ? -1.494 -6.033 -2.052 1.00 50.19 107 ARG A CA 1
ATOM 818 C C . ARG A 1 107 ? -0.926 -5.891 -0.665 1.00 50.19 107 ARG A C 1
ATOM 820 O O . ARG A 1 107 ? -0.415 -4.830 -0.318 1.00 50.19 107 ARG A O 1
ATOM 827 N N . THR A 1 108 ? -1.056 -6.968 0.097 1.00 45.28 108 THR A N 1
ATOM 828 C CA . THR A 1 108 ? -0.421 -7.191 1.382 1.00 45.28 108 THR A CA 1
ATOM 829 C C . THR A 1 108 ? 1.024 -6.731 1.271 1.00 45.28 108 THR A C 1
ATOM 831 O O . THR A 1 108 ? 1.908 -7.478 0.851 1.00 45.28 108 THR A O 1
ATOM 834 N N . ILE A 1 109 ? 1.269 -5.472 1.645 1.00 53.16 109 ILE A N 1
ATOM 835 C CA . ILE A 1 109 ? 2.510 -5.085 2.286 1.00 53.16 109 ILE A CA 1
ATOM 836 C C . ILE A 1 109 ? 2.660 -6.199 3.305 1.00 53.16 109 ILE A C 1
ATOM 838 O O . ILE A 1 109 ? 1.756 -6.367 4.121 1.00 53.16 109 ILE A O 1
ATOM 842 N N . THR A 1 110 ? 3.669 -7.058 3.162 1.00 54.00 110 THR A N 1
ATOM 843 C CA . THR A 1 110 ? 4.053 -7.978 4.228 1.00 54.00 110 THR A CA 1
ATOM 844 C C . THR A 1 110 ? 4.208 -7.090 5.444 1.00 54.00 110 THR A C 1
ATOM 846 O O . THR A 1 110 ? 5.183 -6.341 5.531 1.00 54.00 110 THR A O 1
ATOM 849 N N . LEU A 1 111 ? 3.142 -7.033 6.247 1.00 56.44 111 LEU A N 1
ATOM 850 C CA . LEU A 1 111 ? 3.005 -6.069 7.317 1.00 56.44 111 LEU A CA 1
ATOM 851 C C . LEU A 1 111 ? 4.197 -6.347 8.204 1.00 56.44 111 LEU A C 1
ATOM 853 O O . LEU A 1 111 ? 4.475 -7.508 8.519 1.00 56.44 111 LEU A O 1
ATOM 857 N N . ASP A 1 112 ? 4.939 -5.288 8.517 1.00 68.19 112 ASP A N 1
ATOM 858 C CA . ASP A 1 112 ? 6.025 -5.377 9.475 1.00 68.19 112 ASP A CA 1
ATOM 859 C C . ASP A 1 112 ? 5.506 -6.208 10.665 1.00 68.19 112 ASP A C 1
ATOM 861 O O . ASP A 1 112 ? 4.397 -5.936 11.141 1.00 68.19 112 ASP A O 1
ATOM 865 N N . PRO A 1 113 ? 6.215 -7.255 11.123 1.00 76.00 113 PRO A N 1
ATOM 866 C CA . PRO A 1 113 ? 5.772 -8.061 12.259 1.00 76.00 113 PRO A CA 1
ATOM 867 C C . PRO A 1 113 ? 5.415 -7.217 13.499 1.00 76.00 113 PRO A C 1
ATOM 869 O O . PRO A 1 113 ? 4.680 -7.693 14.366 1.00 76.00 113 PRO A O 1
ATOM 872 N N . GLY A 1 114 ? 5.889 -5.966 13.585 1.00 76.44 114 GLY A N 1
ATOM 873 C CA . GLY A 1 114 ? 5.390 -4.966 14.531 1.00 76.44 114 GLY A CA 1
ATOM 874 C C . GLY A 1 114 ? 3.911 -4.589 14.341 1.00 76.44 114 GLY A C 1
ATOM 875 O O . GLY A 1 114 ? 3.154 -4.642 15.307 1.00 76.44 114 GLY A O 1
ATOM 876 N N . LEU A 1 115 ? 3.470 -4.272 13.118 1.00 76.88 115 LEU A N 1
ATOM 877 C CA . LEU A 1 115 ? 2.084 -3.889 12.800 1.00 76.88 115 LEU A CA 1
ATOM 878 C C . LEU A 1 115 ? 1.088 -5.017 13.091 1.00 76.88 115 LEU A C 1
ATOM 880 O O . LEU A 1 115 ? 0.028 -4.758 13.658 1.00 76.88 115 LEU A O 1
ATOM 884 N N . ALA A 1 116 ? 1.458 -6.266 12.792 1.00 80.62 116 ALA A N 1
ATOM 885 C CA . ALA A 1 116 ? 0.614 -7.430 13.071 1.00 80.62 116 ALA A CA 1
ATOM 886 C C . ALA A 1 116 ? 0.280 -7.562 14.571 1.00 80.62 116 ALA A C 1
ATOM 888 O O . ALA A 1 116 ? -0.858 -7.856 14.935 1.00 80.62 116 ALA A O 1
ATOM 889 N N . LYS A 1 117 ? 1.247 -7.273 15.455 1.00 82.12 117 LYS A N 1
ATOM 890 C CA . LYS A 1 117 ? 1.022 -7.280 16.911 1.00 82.12 117 LYS A CA 1
ATOM 891 C C . LYS A 1 117 ? 0.076 -6.168 17.362 1.00 82.12 117 LYS A C 1
ATOM 893 O O . LYS A 1 117 ? -0.725 -6.387 18.267 1.00 82.12 117 LYS A O 1
ATOM 898 N N . ILE A 1 118 ? 0.161 -4.984 16.751 1.00 77.38 118 ILE A N 1
ATOM 899 C CA . ILE A 1 118 ? -0.729 -3.863 17.090 1.00 77.38 118 ILE A CA 1
ATOM 900 C C . ILE A 1 118 ? -2.159 -4.175 16.627 1.00 77.38 118 ILE A C 1
ATOM 902 O O . ILE A 1 118 ? -3.105 -3.947 17.376 1.00 77.38 118 ILE A O 1
ATOM 906 N N . GLU A 1 119 ? -2.338 -4.757 15.438 1.00 82.38 119 GLU A N 1
ATOM 907 C CA . GLU A 1 119 ? -3.657 -5.194 14.956 1.00 82.38 119 GLU A CA 1
ATOM 908 C C . GLU A 1 119 ? -4.277 -6.279 15.846 1.00 82.38 119 GLU A C 1
ATOM 910 O O . GLU A 1 119 ? -5.458 -6.191 16.196 1.00 82.38 119 GLU A O 1
ATOM 915 N N . GLU A 1 120 ? -3.483 -7.266 16.270 1.00 86.00 120 GLU A N 1
ATOM 916 C CA . GLU A 1 120 ? -3.911 -8.281 17.237 1.00 86.00 120 GLU A CA 1
ATOM 917 C C . GLU A 1 120 ? -4.366 -7.631 18.554 1.00 86.00 120 GLU A C 1
ATOM 919 O O . GLU A 1 120 ? -5.443 -7.945 19.069 1.00 86.00 120 GLU A O 1
ATOM 924 N N . GLN A 1 121 ? -3.606 -6.653 19.054 1.00 81.44 121 GLN A N 1
ATOM 925 C CA . GLN A 1 121 ? -3.955 -5.911 20.264 1.00 81.44 121 GLN A CA 1
ATOM 926 C C . GLN A 1 121 ? -5.238 -5.078 20.097 1.00 81.44 121 GLN A C 1
ATOM 928 O O . GLN A 1 121 ? -6.075 -5.058 21.002 1.00 81.44 121 GLN A O 1
ATOM 933 N N . ILE A 1 122 ? -5.446 -4.429 18.946 1.00 80.94 122 ILE A N 1
ATOM 934 C CA . ILE A 1 122 ? -6.689 -3.701 18.645 1.00 80.94 122 ILE A CA 1
ATOM 935 C C . ILE A 1 122 ? -7.882 -4.658 18.629 1.00 80.94 122 ILE A C 1
ATOM 937 O O . ILE A 1 122 ? -8.939 -4.327 19.170 1.00 80.94 122 ILE A O 1
ATOM 941 N N . ASN A 1 123 ? -7.731 -5.844 18.037 1.00 86.81 123 ASN A N 1
ATOM 942 C CA . ASN A 1 123 ? -8.793 -6.847 18.004 1.00 86.81 123 ASN A CA 1
ATOM 943 C C . ASN A 1 123 ? -9.123 -7.368 19.410 1.00 86.81 123 ASN A C 1
ATOM 945 O O . ASN A 1 123 ? -10.302 -7.454 19.757 1.00 86.81 123 ASN A O 1
ATOM 949 N N . ALA A 1 124 ? -8.112 -7.616 20.247 1.00 82.25 124 ALA A N 1
ATOM 950 C CA . ALA A 1 124 ? -8.314 -7.961 21.653 1.00 82.25 124 ALA A CA 1
ATOM 951 C C . ALA A 1 124 ? -9.048 -6.840 22.419 1.00 82.25 124 ALA A C 1
ATOM 953 O O . ALA A 1 124 ? -10.013 -7.099 23.141 1.00 82.25 124 ALA A O 1
ATOM 954 N N . ASN A 1 125 ? -8.660 -5.578 22.203 1.00 77.94 125 ASN A N 1
ATOM 955 C CA . ASN A 1 125 ? -9.313 -4.420 22.819 1.00 77.94 125 ASN A CA 1
ATOM 956 C C . ASN A 1 125 ? -10.775 -4.261 22.364 1.00 77.94 125 ASN A C 1
ATOM 958 O O . ASN A 1 125 ? -11.634 -3.916 23.176 1.00 77.94 125 ASN A O 1
ATOM 962 N N . ARG A 1 126 ? -11.087 -4.546 21.092 1.00 84.94 126 ARG A N 1
ATOM 963 C CA . ARG A 1 126 ? -12.469 -4.544 20.577 1.00 84.94 126 ARG A CA 1
ATOM 964 C C . ARG A 1 126 ? -13.331 -5.617 21.239 1.00 84.94 126 ARG A C 1
ATOM 966 O O . ARG A 1 126 ? -14.439 -5.310 21.664 1.00 84.94 126 ARG A O 1
ATOM 973 N N . GLN A 1 127 ? -12.813 -6.835 21.393 1.00 86.00 127 GLN A N 1
ATOM 974 C CA . GLN A 1 127 ? -13.535 -7.907 22.090 1.00 86.00 127 GLN A CA 1
ATOM 975 C C . GLN A 1 127 ? -13.847 -7.524 23.543 1.00 86.00 127 GLN A C 1
ATOM 977 O O . GLN A 1 127 ? -14.965 -7.728 24.017 1.00 86.00 127 GLN A O 1
ATOM 982 N N . LEU A 1 128 ? -12.884 -6.908 24.237 1.00 79.06 128 LEU A N 1
ATOM 983 C CA . LEU A 1 128 ? -13.078 -6.436 25.607 1.00 79.06 128 LEU A CA 1
ATOM 984 C C . LEU A 1 128 ? -14.107 -5.297 25.684 1.00 79.06 128 LEU A C 1
ATOM 986 O O . LEU A 1 128 ? -14.953 -5.286 26.578 1.00 79.06 128 LEU A O 1
ATOM 990 N N . LEU A 1 129 ? -14.089 -4.372 24.721 1.00 81.19 129 LEU A N 1
ATOM 991 C CA . LEU A 1 129 ? -15.083 -3.305 24.604 1.00 81.19 129 LEU A CA 1
ATOM 992 C C . LEU A 1 129 ? -16.502 -3.862 24.424 1.00 81.19 129 LEU A C 1
ATOM 994 O O . LEU A 1 129 ? -17.435 -3.385 25.072 1.00 81.19 129 LEU A O 1
ATOM 998 N N . ASP A 1 130 ? -16.670 -4.863 23.563 1.00 85.25 130 ASP A N 1
ATOM 999 C CA . ASP A 1 130 ? -17.970 -5.487 23.316 1.00 85.25 130 ASP A CA 1
ATOM 1000 C C . ASP A 1 130 ? -18.474 -6.245 24.552 1.00 85.25 130 ASP A C 1
ATOM 1002 O O . ASP A 1 130 ? -19.651 -6.132 24.910 1.00 85.25 130 ASP A O 1
ATOM 1006 N N . ALA A 1 131 ? -17.579 -6.916 25.286 1.00 81.00 131 ALA A N 1
ATOM 1007 C CA . ALA A 1 131 ? -17.910 -7.541 26.565 1.00 81.00 131 ALA A CA 1
ATOM 1008 C C . ALA A 1 131 ? -18.356 -6.510 27.623 1.00 81.00 131 ALA A C 1
ATOM 1010 O O . ALA A 1 131 ? -19.375 -6.713 28.293 1.00 81.00 131 ALA A O 1
ATOM 1011 N N . LEU A 1 132 ? -17.655 -5.372 27.738 1.00 77.06 132 LEU A N 1
ATOM 1012 C CA . LEU A 1 132 ? -18.027 -4.279 28.648 1.00 77.06 132 LEU A CA 1
ATOM 1013 C C . LEU A 1 132 ? -19.376 -3.650 28.280 1.00 77.06 132 LEU A C 1
ATOM 1015 O O . LEU A 1 132 ? -20.198 -3.400 29.163 1.00 77.06 132 LEU A O 1
ATOM 1019 N N . LYS A 1 133 ? -19.648 -3.439 26.987 1.00 82.62 133 LYS A N 1
ATOM 1020 C CA . LYS A 1 133 ? -20.960 -2.967 26.513 1.00 82.62 133 LYS A CA 1
ATOM 1021 C C . LYS A 1 133 ? -22.069 -3.964 26.847 1.00 82.62 133 LYS A C 1
ATOM 1023 O O . LYS A 1 133 ? -23.144 -3.548 27.277 1.00 82.62 133 LYS A O 1
ATOM 1028 N N . GLY A 1 134 ? -21.807 -5.264 26.706 1.00 81.62 134 GLY A N 1
ATOM 1029 C CA . GLY A 1 134 ? -22.738 -6.320 27.107 1.00 81.62 134 GLY A CA 1
ATOM 1030 C C . GLY A 1 134 ? -23.030 -6.312 28.612 1.00 81.62 134 GLY A C 1
ATOM 1031 O O . GLY A 1 134 ? -24.186 -6.437 29.023 1.00 81.62 134 GLY A O 1
ATOM 1032 N N . LEU A 1 135 ? -22.007 -6.113 29.449 1.00 76.88 135 LEU A N 1
ATOM 1033 C CA . LEU A 1 135 ? -22.169 -5.947 30.899 1.00 76.88 135 LEU A CA 1
ATOM 1034 C C . LEU A 1 135 ? -22.981 -4.696 31.245 1.00 76.88 135 LEU A C 1
ATOM 1036 O O . LEU A 1 135 ? -23.922 -4.794 32.029 1.00 76.88 135 LEU A O 1
ATOM 1040 N N . LEU A 1 136 ? -22.682 -3.553 30.622 1.00 77.12 136 LEU A N 1
ATOM 1041 C CA . LEU A 1 136 ? -23.446 -2.319 30.810 1.00 77.12 136 LEU A CA 1
ATOM 1042 C C . LEU A 1 136 ? -24.915 -2.503 30.404 1.00 77.12 136 LEU A C 1
ATOM 1044 O O . LEU A 1 136 ? -25.810 -2.093 31.139 1.00 77.12 136 LEU A O 1
ATOM 1048 N N . GLY A 1 137 ? -25.174 -3.166 29.274 1.00 79.88 137 GLY A N 1
ATOM 1049 C CA . GLY A 1 137 ? -26.526 -3.483 28.816 1.00 79.88 137 GLY A CA 1
ATOM 1050 C C . GLY A 1 137 ? -27.306 -4.320 29.833 1.00 79.88 137 GLY A C 1
ATOM 1051 O O . GLY A 1 137 ? -28.433 -3.969 30.177 1.00 79.88 137 GLY A O 1
ATOM 1052 N N . ARG A 1 138 ? -26.686 -5.373 30.386 1.00 79.12 138 ARG A N 1
ATOM 1053 C CA . ARG A 1 138 ? -27.285 -6.194 31.456 1.00 79.12 138 ARG A CA 1
ATOM 1054 C C . ARG A 1 138 ? -27.523 -5.388 32.734 1.00 79.12 138 ARG A C 1
ATOM 1056 O O . ARG A 1 138 ? -28.608 -5.462 33.306 1.00 79.12 138 ARG A O 1
ATOM 1063 N N . ALA A 1 139 ? -26.547 -4.578 33.141 1.00 71.38 139 ALA A N 1
ATOM 1064 C CA . ALA A 1 139 ? -26.647 -3.730 34.324 1.00 71.38 139 ALA A CA 1
ATOM 1065 C C . ALA A 1 139 ? -27.739 -2.659 34.193 1.00 71.38 139 ALA A C 1
ATOM 1067 O O . ALA A 1 139 ? -28.337 -2.293 35.198 1.00 71.38 139 ALA A O 1
ATOM 1068 N N . LEU A 1 140 ? -28.027 -2.160 32.987 1.00 73.56 140 LEU A N 1
ATOM 1069 C CA . LEU A 1 140 ? -29.119 -1.213 32.739 1.00 73.56 140 LEU A CA 1
ATOM 1070 C C . LEU A 1 140 ? -30.485 -1.907 32.628 1.00 73.56 140 LEU A C 1
ATOM 1072 O O . LEU A 1 140 ? -31.470 -1.375 33.131 1.00 73.56 140 LEU A O 1
ATOM 1076 N N . ALA A 1 141 ? -30.546 -3.095 32.018 1.00 77.06 141 ALA A N 1
ATOM 1077 C CA . ALA A 1 141 ? -31.784 -3.861 31.845 1.00 77.06 141 ALA A CA 1
ATOM 1078 C C . ALA A 1 141 ? -32.348 -4.425 33.161 1.00 77.06 141 ALA A C 1
ATOM 1080 O O . ALA A 1 141 ? -33.538 -4.731 33.244 1.00 77.06 141 ALA A O 1
ATOM 1081 N N . PHE A 1 142 ? -31.513 -4.554 34.197 1.00 70.69 142 PHE A N 1
ATOM 1082 C CA . PHE A 1 142 ? -31.932 -5.043 35.506 1.00 70.69 142 PHE A CA 1
ATOM 1083 C C . PHE A 1 142 ? -32.833 -4.019 36.219 1.00 70.69 142 PHE A C 1
ATOM 1085 O O . PHE A 1 142 ? -32.386 -3.202 37.030 1.00 70.69 142 PHE A O 1
ATOM 1092 N N . HIS A 1 143 ? -34.132 -4.030 35.935 1.00 57.94 143 HIS A N 1
ATOM 1093 C CA . HIS A 1 143 ? -35.095 -3.331 36.777 1.00 57.94 143 HIS A CA 1
ATOM 1094 C C . HIS A 1 143 ? -35.191 -4.070 38.115 1.00 57.94 143 HIS A C 1
ATOM 1096 O O . HIS A 1 143 ? -35.505 -5.262 38.106 1.00 57.94 143 HIS A O 1
ATOM 1102 N N . PRO A 1 144 ? -34.954 -3.406 39.264 1.00 55.00 144 PRO A N 1
ATOM 1103 C CA . PRO A 1 144 ? -35.186 -4.014 40.563 1.00 55.00 144 PRO A CA 1
ATOM 1104 C C . PRO A 1 144 ? -36.698 -4.208 40.725 1.00 55.00 144 PRO A C 1
ATOM 1106 O O . PRO A 1 144 ? -37.409 -3.371 41.264 1.00 55.00 144 PRO A O 1
ATOM 1109 N N . THR A 1 145 ? -37.209 -5.324 40.217 1.00 48.38 145 THR A N 1
ATOM 1110 C CA . THR A 1 145 ? -38.565 -5.812 40.471 1.00 48.38 145 THR A CA 1
ATOM 1111 C C . THR A 1 145 ? -38.560 -6.700 41.709 1.00 48.38 145 THR A C 1
ATOM 1113 O O . THR A 1 145 ? -39.306 -7.666 41.806 1.00 48.38 145 THR A O 1
ATOM 1116 N N . ILE A 1 146 ? -37.748 -6.357 42.712 1.00 47.50 146 ILE A N 1
ATOM 1117 C CA . ILE A 1 146 ? -37.926 -6.919 44.046 1.00 47.50 146 ILE A CA 1
ATOM 1118 C C . ILE A 1 146 ? -39.081 -6.143 44.672 1.00 47.50 146 ILE A C 1
ATOM 1120 O O . ILE A 1 146 ? -38.905 -5.130 45.347 1.00 47.50 146 ILE A O 1
ATOM 1124 N N . LYS A 1 147 ? -40.304 -6.621 44.421 1.00 46.19 147 LYS A N 1
ATOM 1125 C CA . LYS A 1 147 ? -41.403 -6.376 45.351 1.00 46.19 147 LYS A CA 1
ATOM 1126 C C . LYS A 1 147 ? -40.968 -6.994 46.678 1.00 46.19 147 LYS A C 1
ATOM 1128 O O . LYS A 1 147 ? -41.048 -8.203 46.851 1.00 46.19 147 LYS A O 1
ATOM 1133 N N . THR A 1 148 ? -40.538 -6.171 47.627 1.00 50.03 148 THR A N 1
ATOM 1134 C CA . THR A 1 148 ? -40.240 -6.557 49.018 1.00 50.03 148 THR A CA 1
ATOM 1135 C C . THR A 1 148 ? -41.482 -7.018 49.802 1.00 50.03 148 THR A C 1
ATOM 1137 O O . THR A 1 148 ? -41.448 -7.157 51.023 1.00 50.03 148 THR A O 1
ATOM 1140 N N . SER A 1 149 ? -42.601 -7.291 49.128 1.00 46.81 149 SER A N 1
ATOM 1141 C CA . SER A 1 149 ? -43.787 -7.873 49.738 1.00 46.81 149 SER A CA 1
ATOM 1142 C C . SER A 1 149 ? -43.568 -9.372 49.946 1.00 46.81 149 SER A C 1
ATOM 1144 O O . SER A 1 149 ? -43.724 -10.141 48.999 1.00 46.81 149 SER A O 1
ATOM 1146 N N . ASN A 1 150 ? -43.237 -9.746 51.187 1.00 45.22 150 ASN A N 1
ATOM 1147 C CA . ASN A 1 150 ? -43.420 -11.061 51.835 1.00 45.22 150 ASN A CA 1
ATOM 1148 C C . ASN A 1 150 ? -42.160 -11.675 52.473 1.00 45.22 150 ASN A C 1
ATOM 1150 O O . ASN A 1 150 ? -42.015 -12.893 52.510 1.00 45.22 150 ASN A O 1
ATOM 1154 N N . LEU A 1 151 ? -41.303 -10.866 53.104 1.00 47.56 151 LEU A N 1
ATOM 1155 C CA . LEU A 1 151 ? -40.499 -11.376 54.221 1.00 47.56 151 LEU A CA 1
ATOM 1156 C C . LEU A 1 151 ? -41.402 -11.498 55.461 1.00 47.56 151 LEU A C 1
ATOM 1158 O O . LEU A 1 151 ? -41.505 -10.587 56.281 1.00 47.56 151 LEU A O 1
ATOM 1162 N N . THR A 1 152 ? -42.117 -12.618 55.591 1.00 50.56 152 THR A N 1
ATOM 1163 C CA . THR A 1 152 ? -42.836 -12.944 56.830 1.00 50.56 152 THR A CA 1
ATOM 1164 C C . THR A 1 152 ? -41.840 -13.336 57.915 1.00 50.56 152 THR A C 1
ATOM 1166 O O . THR A 1 152 ? -41.203 -14.385 57.848 1.00 50.56 152 THR A O 1
ATOM 1169 N N . ARG A 1 153 ? -41.742 -12.494 58.944 1.00 42.00 153 ARG A N 1
ATOM 1170 C CA . ARG A 1 153 ? -40.937 -12.695 60.152 1.00 42.00 153 ARG A CA 1
ATOM 1171 C C . ARG A 1 153 ? -41.449 -13.909 60.944 1.00 42.00 153 ARG A C 1
ATOM 1173 O O . ARG A 1 153 ? -42.376 -13.780 61.741 1.00 42.00 153 ARG A O 1
ATOM 1180 N N . LYS A 1 154 ? -40.848 -15.090 60.767 1.00 45.12 154 LYS A N 1
ATOM 1181 C CA . LYS A 1 154 ? -41.039 -16.231 61.681 1.00 45.12 154 LYS A CA 1
ATOM 1182 C C . LYS A 1 154 ? -39.936 -16.216 62.746 1.00 45.12 154 LYS A C 1
ATOM 1184 O O . LYS A 1 154 ? -38.770 -16.385 62.438 1.00 45.12 154 LYS A O 1
ATOM 1189 N N . ARG A 1 155 ? -40.324 -16.008 64.012 1.00 48.72 155 ARG A N 1
ATOM 1190 C CA . ARG A 1 155 ? -39.523 -16.282 65.231 1.00 48.72 155 ARG A CA 1
ATOM 1191 C C . ARG A 1 155 ? -38.110 -15.668 65.325 1.00 48.72 155 ARG A C 1
ATOM 1193 O O . ARG A 1 155 ? -37.207 -16.290 65.861 1.00 48.72 155 ARG A O 1
ATOM 1200 N N . GLY A 1 156 ? -37.932 -14.413 64.922 1.00 50.72 156 GLY A N 1
ATOM 1201 C CA . GLY A 1 156 ? -36.807 -13.601 65.417 1.00 50.72 156 GLY A CA 1
ATOM 1202 C C . GLY A 1 156 ? -35.402 -13.942 64.900 1.00 50.72 156 GLY A C 1
ATOM 1203 O O . GLY A 1 156 ? -34.467 -13.275 65.325 1.00 50.72 156 GLY A O 1
ATOM 1204 N N . PHE A 1 157 ? -35.254 -14.877 63.961 1.00 41.16 157 PHE A N 1
ATOM 1205 C CA . PHE A 1 157 ? -34.004 -15.137 63.243 1.00 41.16 157 PHE A CA 1
ATOM 1206 C C . PHE A 1 157 ? -34.264 -15.099 61.733 1.00 41.16 157 PHE A C 1
ATOM 1208 O O . PHE A 1 157 ? -35.210 -15.716 61.246 1.00 41.16 157 PHE A O 1
ATOM 1215 N N . PHE A 1 158 ? -33.454 -14.329 61.002 1.00 45.34 158 PHE A N 1
ATOM 1216 C CA . PHE A 1 158 ? -33.356 -14.434 59.548 1.00 45.34 158 PHE A CA 1
ATOM 1217 C C . PHE A 1 158 ? -32.330 -15.530 59.255 1.00 45.34 158 PHE A C 1
ATOM 1219 O O . PHE A 1 158 ? -31.136 -15.255 59.214 1.00 45.34 158 PHE A O 1
ATOM 1226 N N . GLU A 1 159 ? -32.780 -16.771 59.109 1.00 39.50 159 GLU A N 1
ATOM 1227 C CA . GLU A 1 159 ? -31.965 -17.826 58.505 1.00 39.50 159 GLU A CA 1
ATOM 1228 C C . GLU A 1 159 ? -32.314 -17.878 57.016 1.00 39.50 159 GLU A C 1
ATOM 1230 O O . GLU A 1 159 ? -33.461 -18.132 56.642 1.00 39.50 159 GLU A O 1
ATOM 1235 N N . SER A 1 160 ? -31.342 -17.548 56.162 1.00 39.53 160 SER A N 1
ATOM 1236 C CA . SER A 1 160 ? -31.422 -17.809 54.729 1.00 39.53 160 SER A CA 1
ATOM 1237 C C . SER A 1 160 ? -30.779 -19.165 54.447 1.00 39.53 160 SER A C 1
ATOM 1239 O O . SER A 1 160 ? -29.555 -19.270 54.448 1.00 39.53 160 SER A O 1
ATOM 1241 N N . ASP A 1 161 ? -31.583 -20.182 54.145 1.00 42.09 161 ASP A N 1
ATOM 1242 C CA . ASP A 1 161 ? -31.119 -21.491 53.645 1.00 42.09 161 ASP A CA 1
ATOM 1243 C C . ASP A 1 161 ? -30.657 -21.428 52.169 1.00 42.09 161 ASP A C 1
ATOM 1245 O O . ASP A 1 161 ? -30.817 -22.376 51.400 1.00 42.09 161 ASP A O 1
ATOM 1249 N N . ALA A 1 162 ? -30.104 -20.294 51.730 1.00 44.94 162 ALA A N 1
ATOM 1250 C CA . ALA A 1 162 ? -29.628 -20.132 50.365 1.00 44.94 162 ALA A CA 1
ATOM 1251 C C . ALA A 1 162 ? -28.260 -20.818 50.208 1.00 44.94 162 ALA A C 1
ATOM 1253 O O . ALA A 1 162 ? -27.214 -20.281 50.569 1.00 44.94 162 ALA A O 1
ATOM 1254 N N . SER A 1 163 ? -28.302 -22.032 49.655 1.00 55.25 163 SER A N 1
ATOM 1255 C CA . SER A 1 163 ? -27.265 -22.640 48.807 1.00 55.25 163 SER A CA 1
ATOM 1256 C C . SER A 1 163 ? -26.570 -21.601 47.903 1.00 55.25 163 SER A C 1
ATOM 1258 O O . SER A 1 163 ? -27.205 -20.591 47.606 1.00 55.25 163 SER A O 1
ATOM 1260 N N . PRO A 1 164 ? -25.299 -21.830 47.484 1.00 48.47 164 PRO A N 1
ATOM 1261 C CA . PRO A 1 164 ? -24.392 -20.831 46.901 1.00 48.47 164 PRO A CA 1
ATOM 1262 C C . PRO A 1 164 ? -25.132 -19.788 46.072 1.00 48.47 164 PRO A C 1
ATOM 1264 O O . PRO A 1 164 ? -25.721 -20.113 45.047 1.00 48.47 164 PRO A O 1
ATOM 1267 N N . SER A 1 165 ? -25.135 -18.585 46.637 1.00 52.53 165 SER A N 1
ATOM 1268 C CA . SER A 1 165 ? -25.798 -17.361 46.210 1.00 52.53 165 SER A CA 1
ATOM 1269 C C . SER A 1 165 ? -26.310 -17.357 44.767 1.00 52.53 165 SER A C 1
ATOM 1271 O O . SER A 1 165 ? -25.619 -16.969 43.828 1.00 52.53 165 SER A O 1
ATOM 1273 N N . ASP A 1 166 ? -27.613 -17.609 44.621 1.00 55.16 166 ASP A N 1
ATOM 1274 C CA . ASP A 1 166 ? -28.429 -17.097 43.509 1.00 55.16 166 ASP A CA 1
ATOM 1275 C C . ASP A 1 166 ? -28.563 -15.557 43.578 1.00 55.16 166 ASP A C 1
ATOM 1277 O O . ASP A 1 166 ? -29.588 -14.992 43.195 1.00 55.16 166 ASP A O 1
ATOM 1281 N N . ASP A 1 167 ? -27.561 -14.854 44.118 1.00 61.34 167 ASP A N 1
ATOM 1282 C CA . ASP A 1 167 ? -27.539 -13.403 44.161 1.00 61.34 167 ASP A CA 1
ATOM 1283 C C . ASP A 1 167 ? -27.020 -12.917 42.796 1.00 61.34 167 ASP A C 1
ATOM 1285 O O . ASP A 1 167 ? -25.831 -13.069 42.483 1.00 61.34 167 ASP A O 1
ATOM 1289 N N . PRO A 1 168 ? -27.894 -12.389 41.918 1.00 62.47 168 PRO A N 1
ATOM 1290 C CA . PRO A 1 168 ? -27.522 -12.023 40.552 1.00 62.47 168 PRO A CA 1
ATOM 1291 C C . PRO A 1 168 ? -26.394 -10.981 40.502 1.00 62.47 168 PRO A C 1
ATOM 1293 O O . PRO A 1 168 ? -25.671 -10.906 39.501 1.00 62.47 168 PRO A O 1
ATOM 1296 N N . ASP A 1 169 ? -26.205 -10.217 41.580 1.00 57.12 169 ASP A N 1
ATOM 1297 C CA . ASP A 1 169 ? -25.118 -9.252 41.721 1.00 57.12 169 ASP A CA 1
ATOM 1298 C C . ASP A 1 169 ? -23.747 -9.931 41.915 1.00 57.12 169 ASP A C 1
ATOM 1300 O O . ASP A 1 169 ? -22.737 -9.434 41.401 1.00 57.12 169 ASP A O 1
ATOM 1304 N N . GLU A 1 170 ? -23.693 -11.095 42.571 1.00 64.50 170 GLU A N 1
ATOM 1305 C CA . GLU A 1 170 ? -22.457 -11.864 42.765 1.00 64.50 170 GLU A CA 1
ATOM 1306 C C . GLU A 1 170 ? -22.048 -12.598 41.475 1.00 64.50 170 GLU A C 1
ATOM 1308 O O . GLU A 1 170 ? -20.863 -12.637 41.125 1.00 64.50 170 GLU A O 1
ATOM 1313 N N . MET A 1 171 ? -23.017 -13.057 40.669 1.00 64.25 171 MET A N 1
ATOM 1314 C CA . MET A 1 171 ? -22.740 -13.584 39.322 1.00 64.25 171 MET A CA 1
ATOM 1315 C C . MET A 1 171 ? -22.199 -12.512 38.366 1.00 64.25 171 MET A C 1
ATOM 1317 O O . MET A 1 171 ? -21.248 -12.770 37.627 1.00 64.25 171 MET A O 1
ATOM 1321 N N . LEU A 1 172 ? -22.770 -11.300 38.377 1.00 63.09 172 LEU A N 1
ATOM 1322 C CA . LEU A 1 172 ? -22.271 -10.179 37.568 1.00 63.09 172 LEU A CA 1
ATOM 1323 C C . LEU A 1 172 ? -20.837 -9.800 37.953 1.00 63.09 172 LEU A C 1
ATOM 1325 O O . LEU A 1 172 ? -20.022 -9.510 37.075 1.00 63.09 172 LEU A O 1
ATOM 1329 N N . TYR A 1 173 ? -20.523 -9.837 39.250 1.00 61.97 173 TYR A N 1
ATOM 1330 C CA . TYR A 1 173 ? -19.175 -9.591 39.748 1.00 61.97 173 TYR A CA 1
ATOM 1331 C C . TYR A 1 173 ? -18.188 -10.673 39.296 1.00 61.97 173 TYR A C 1
ATOM 1333 O O . TYR A 1 173 ? -17.135 -10.352 38.746 1.00 61.97 173 TYR A O 1
ATOM 1341 N N . THR A 1 174 ? -18.551 -11.946 39.454 1.00 65.44 174 THR A N 1
ATOM 1342 C CA . THR A 1 174 ? -17.698 -13.083 39.079 1.00 65.44 174 THR A CA 1
ATOM 1343 C C . THR A 1 174 ? -17.425 -13.111 37.573 1.00 65.44 174 THR A C 1
ATOM 1345 O O . THR A 1 174 ? -16.290 -13.337 37.152 1.00 65.44 174 THR A O 1
ATOM 1348 N N . GLU A 1 175 ? -18.428 -12.792 36.752 1.00 65.75 175 GLU A N 1
ATOM 1349 C CA . GLU A 1 175 ? -18.278 -12.708 35.298 1.00 65.75 175 GLU A CA 1
ATOM 1350 C C . GLU A 1 175 ? -17.416 -11.506 34.879 1.00 65.75 175 GLU A C 1
ATOM 1352 O O . GLU A 1 175 ? -16.553 -11.638 34.011 1.00 65.75 175 GLU A O 1
ATOM 1357 N N . ALA A 1 176 ? -17.578 -10.344 35.524 1.00 61.75 176 ALA A N 1
ATOM 1358 C CA . ALA A 1 176 ? -16.720 -9.185 35.280 1.00 61.75 176 ALA A CA 1
ATOM 1359 C C . ALA A 1 176 ? -15.260 -9.484 35.656 1.00 61.75 176 ALA A C 1
ATOM 1361 O O . ALA A 1 176 ? -14.362 -9.258 34.849 1.00 61.75 176 ALA A O 1
ATOM 1362 N N . VA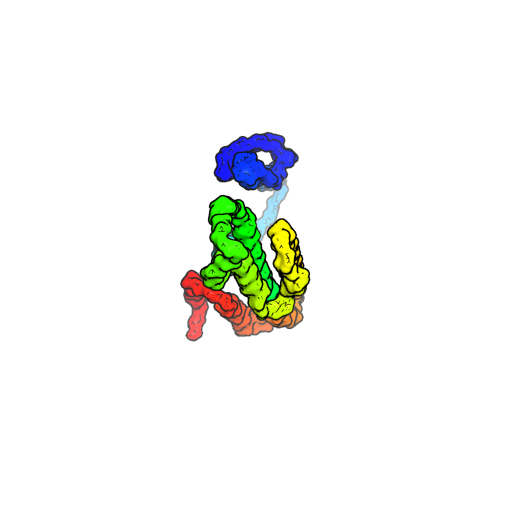L A 1 177 ? -15.014 -10.069 36.833 1.00 63.41 177 VAL A N 1
ATOM 1363 C CA . VAL A 1 177 ? -13.673 -10.488 37.270 1.00 63.41 177 VAL A CA 1
ATOM 1364 C C . VAL A 1 177 ? -13.086 -11.540 36.330 1.00 63.41 177 VAL A C 1
ATOM 1366 O O . VAL A 1 177 ? -11.897 -11.482 36.035 1.00 63.41 177 VAL A O 1
ATOM 1369 N N . ARG A 1 178 ? -13.891 -12.463 35.795 1.00 66.81 178 ARG A N 1
ATOM 1370 C CA . ARG A 1 178 ? -13.432 -13.466 34.825 1.00 66.81 178 ARG A CA 1
ATOM 1371 C C . ARG A 1 178 ? -13.037 -12.848 33.480 1.00 66.81 178 ARG A C 1
ATOM 1373 O O . ARG A 1 178 ? -12.004 -13.222 32.932 1.00 66.81 178 ARG A O 1
ATOM 1380 N N . VAL A 1 179 ? -13.832 -11.914 32.956 1.00 60.12 179 VAL A N 1
ATOM 1381 C CA . VAL A 1 179 ? -13.539 -11.205 31.694 1.00 60.12 179 VAL A CA 1
ATOM 1382 C C . VAL A 1 179 ? -12.312 -10.295 31.841 1.00 60.12 179 VAL A C 1
ATOM 1384 O O . VAL A 1 179 ? -11.555 -10.120 30.890 1.00 60.12 179 VAL A O 1
ATOM 1387 N N . ILE A 1 180 ? -12.095 -9.734 33.033 1.00 55.69 180 ILE A N 1
ATOM 1388 C CA . ILE A 1 180 ? -11.017 -8.774 33.315 1.00 55.69 180 ILE A CA 1
ATOM 1389 C C . ILE A 1 180 ? -9.721 -9.469 33.774 1.00 55.69 180 ILE A C 1
ATOM 1391 O O . ILE A 1 180 ? -8.625 -8.991 33.491 1.00 55.69 180 ILE A O 1
ATOM 1395 N N . GLY A 1 181 ? -9.832 -10.586 34.492 1.00 48.12 181 GLY A N 1
ATOM 1396 C CA . GLY A 1 181 ? -8.740 -11.264 35.195 1.00 48.12 181 GLY A CA 1
ATOM 1397 C C . GLY A 1 181 ? -7.953 -12.276 34.365 1.00 48.12 181 GLY A C 1
ATOM 1398 O O . GLY A 1 181 ? -7.007 -12.872 34.880 1.00 48.12 181 GLY A O 1
ATOM 1399 N N . THR A 1 182 ? -8.294 -12.492 33.092 1.00 51.69 182 THR A N 1
ATOM 1400 C CA . THR A 1 182 ? -7.452 -13.314 32.215 1.00 51.69 182 THR A CA 1
ATOM 1401 C C . THR A 1 182 ? -6.087 -12.641 32.027 1.00 51.69 182 THR A C 1
ATOM 1403 O O . THR A 1 182 ? -6.042 -11.483 31.604 1.00 51.69 182 THR A O 1
ATOM 1406 N N . PRO A 1 183 ? -4.968 -13.330 32.321 1.00 44.03 183 PRO A N 1
ATOM 1407 C CA . PRO A 1 183 ? -3.634 -12.741 32.359 1.00 44.03 183 PRO A CA 1
ATOM 1408 C C . PRO A 1 183 ? -3.086 -12.532 30.942 1.00 44.03 183 PRO A C 1
ATOM 1410 O O . PRO A 1 183 ? -2.167 -13.214 30.495 1.00 44.03 183 PRO A O 1
ATOM 1413 N N . ALA A 1 184 ? -3.634 -11.563 30.217 1.00 44.03 184 ALA A N 1
ATOM 1414 C CA . ALA A 1 184 ? -2.975 -10.999 29.052 1.00 44.03 184 ALA A CA 1
ATOM 1415 C C . ALA A 1 184 ? -1.995 -9.930 29.560 1.00 44.03 184 ALA A C 1
ATOM 1417 O O . ALA A 1 184 ? -2.403 -8.855 29.995 1.00 44.03 184 ALA A O 1
ATOM 1418 N N . ARG A 1 185 ? -0.706 -10.300 29.597 1.00 45.50 185 ARG A N 1
ATOM 1419 C CA . ARG A 1 185 ? 0.482 -9.472 29.894 1.00 45.50 185 ARG A CA 1
ATOM 1420 C C . ARG A 1 185 ? 0.219 -7.958 29.925 1.00 45.50 185 ARG A C 1
ATOM 1422 O O . ARG A 1 185 ? -0.063 -7.373 28.888 1.00 45.50 185 ARG A O 1
ATOM 1429 N N . ALA A 1 186 ? 0.420 -7.346 31.098 1.00 49.47 186 ALA A N 1
ATOM 1430 C CA . ALA A 1 186 ? 0.599 -5.902 31.292 1.00 49.47 186 ALA A CA 1
ATOM 1431 C C . ALA A 1 186 ? -0.354 -5.021 30.461 1.00 49.47 186 ALA A C 1
ATOM 1433 O O . ALA A 1 186 ? 0.072 -4.095 29.774 1.00 49.47 186 ALA A O 1
ATOM 1434 N N . ASN A 1 187 ? -1.649 -5.327 30.496 1.00 55.78 187 ASN A N 1
ATOM 1435 C CA . ASN A 1 187 ? -2.641 -4.497 29.836 1.00 55.78 187 ASN A CA 1
ATOM 1436 C C . ASN A 1 187 ? -2.874 -3.251 30.718 1.00 55.78 187 ASN A C 1
ATOM 1438 O O . ASN A 1 187 ? -3.230 -3.424 31.882 1.00 55.78 187 ASN A O 1
ATOM 1442 N N . PRO A 1 188 ? -2.704 -2.002 30.242 1.00 55.91 188 PRO A N 1
ATOM 1443 C CA . PRO A 1 188 ? -2.932 -0.794 31.053 1.00 55.91 188 PRO A CA 1
ATOM 1444 C C . PRO A 1 188 ? -4.334 -0.741 31.692 1.00 55.91 188 PRO A C 1
ATOM 1446 O O . PRO A 1 188 ? -4.537 -0.097 32.722 1.00 55.91 188 PRO A O 1
ATOM 1449 N N . LEU A 1 189 ? -5.290 -1.496 31.143 1.00 53.66 189 LEU A N 1
ATOM 1450 C CA . LEU A 1 189 ? -6.621 -1.709 31.711 1.00 53.66 189 LEU A CA 1
ATOM 1451 C C . LEU A 1 189 ? -6.628 -2.488 33.028 1.00 53.66 189 LEU A C 1
ATOM 1453 O O . LEU A 1 189 ? -7.499 -2.220 33.846 1.00 53.66 189 LEU A O 1
ATOM 1457 N N . SER A 1 190 ? -5.684 -3.401 33.282 1.00 57.25 190 SER A N 1
ATOM 1458 C CA . SER A 1 190 ? -5.612 -4.090 34.579 1.00 57.25 190 SER A CA 1
ATOM 1459 C C . SER A 1 190 ? -5.241 -3.123 35.701 1.00 57.25 190 SER A C 1
ATOM 1461 O O . SER A 1 190 ? -5.687 -3.296 36.829 1.00 57.25 190 SER A O 1
ATOM 1463 N N . THR A 1 191 ? -4.464 -2.079 35.395 1.00 57.31 191 THR A N 1
ATOM 1464 C CA . THR A 1 191 ? -4.138 -1.006 36.342 1.00 57.31 191 THR A CA 1
ATOM 1465 C C . THR A 1 191 ? -5.342 -0.102 36.573 1.00 57.31 191 THR A C 1
ATOM 1467 O O . THR A 1 191 ? -5.672 0.183 37.718 1.00 57.31 191 THR A O 1
ATOM 1470 N N . VAL A 1 192 ? -6.049 0.288 35.507 1.00 53.41 192 VAL A N 1
ATOM 1471 C CA . VAL A 1 192 ? -7.266 1.106 35.618 1.00 53.41 192 VAL A CA 1
ATOM 1472 C C . VAL A 1 192 ? -8.357 0.353 36.392 1.00 53.41 192 VAL A C 1
ATOM 1474 O O . VAL A 1 192 ? -8.908 0.891 37.342 1.00 53.41 192 VAL A O 1
ATOM 1477 N N . LEU A 1 193 ? -8.611 -0.918 36.071 1.00 52.91 193 LEU A N 1
ATOM 1478 C CA . LEU A 1 193 ? -9.634 -1.744 36.726 1.00 52.91 193 LEU A CA 1
ATOM 1479 C C . LEU A 1 193 ? -9.214 -2.240 38.115 1.00 52.91 193 LEU A C 1
ATOM 1481 O O . LEU A 1 193 ? -10.068 -2.362 38.988 1.00 52.91 193 LEU A O 1
ATOM 1485 N N . GLY A 1 194 ? -7.917 -2.442 38.361 1.00 57.25 194 GLY A N 1
ATOM 1486 C CA . GLY A 1 194 ? -7.377 -2.729 39.694 1.00 57.25 194 GLY A CA 1
ATOM 1487 C C . GLY A 1 194 ? -7.519 -1.558 40.673 1.00 57.25 194 GLY A C 1
ATOM 1488 O O . GLY A 1 194 ? -7.591 -1.780 41.879 1.00 57.25 194 GLY A O 1
ATOM 1489 N N . MET A 1 195 ? -7.624 -0.319 40.172 1.00 52.19 195 MET A N 1
ATOM 1490 C CA . MET A 1 195 ? -7.957 0.853 40.994 1.00 52.19 195 MET A CA 1
ATOM 1491 C C . MET A 1 195 ? -9.459 0.974 41.293 1.00 52.19 195 MET A C 1
ATOM 1493 O O . MET A 1 195 ? -9.838 1.629 42.265 1.00 52.19 195 MET A O 1
ATOM 1497 N N . PHE A 1 196 ? -10.323 0.309 40.523 1.00 53.22 196 PHE A N 1
ATOM 1498 C CA . PHE A 1 196 ? -11.767 0.294 40.745 1.00 53.22 196 PHE A CA 1
ATOM 1499 C C . PHE A 1 196 ? -12.165 -0.877 41.646 1.00 53.22 196 PHE A C 1
ATOM 1501 O O . PHE A 1 196 ? -12.752 -1.870 41.218 1.00 53.22 196 PHE A O 1
ATOM 1508 N N . SER A 1 197 ? -11.843 -0.756 42.933 1.00 50.62 197 SER A N 1
ATOM 1509 C CA . SER A 1 197 ? -12.332 -1.689 43.947 1.00 50.62 197 SER A CA 1
ATOM 1510 C C . SER A 1 197 ? -13.867 -1.622 44.006 1.00 50.62 197 SER A C 1
ATOM 1512 O O . SER A 1 197 ? -14.452 -0.661 44.503 1.00 50.62 197 SER A O 1
ATOM 1514 N N . PHE A 1 198 ? -14.538 -2.646 43.473 1.00 52.41 198 PHE A N 1
ATOM 1515 C CA . PHE A 1 198 ? -16.004 -2.783 43.374 1.00 52.41 198 PHE A CA 1
ATOM 1516 C C . PHE A 1 198 ? -16.731 -2.936 44.725 1.00 52.41 198 PHE A C 1
ATOM 1518 O O . PHE A 1 198 ? -17.915 -3.270 44.760 1.00 52.41 198 PHE A O 1
ATOM 1525 N N . HIS A 1 199 ? -16.054 -2.667 45.841 1.00 54.09 199 HIS A N 1
ATOM 1526 C CA . HIS A 1 199 ? -16.623 -2.660 47.191 1.00 54.09 199 HIS A CA 1
ATOM 1527 C C . HIS A 1 199 ? -17.587 -1.495 47.462 1.00 54.09 199 HIS A C 1
ATOM 1529 O O . HIS A 1 199 ? -18.084 -1.361 48.576 1.00 54.09 199 HIS A O 1
ATOM 1535 N N . ASN A 1 200 ? -17.889 -0.660 46.464 1.00 54.25 200 ASN A N 1
ATOM 1536 C CA . ASN A 1 200 ? -18.905 0.373 46.609 1.00 54.25 200 ASN A CA 1
ATOM 1537 C C . ASN A 1 200 ? -20.313 -0.250 46.493 1.00 54.25 200 ASN A C 1
ATOM 1539 O O . ASN A 1 200 ? -20.618 -0.839 45.453 1.00 54.25 200 ASN A O 1
ATOM 1543 N N . PRO A 1 201 ? -21.186 -0.135 47.513 1.00 62.06 201 PRO A N 1
ATOM 1544 C CA . PRO A 1 201 ? -22.541 -0.693 47.466 1.00 62.06 201 PRO A CA 1
ATOM 1545 C C . PRO A 1 201 ? -23.460 0.061 46.492 1.00 62.06 201 PRO A C 1
ATOM 1547 O O . PRO A 1 201 ? -24.527 -0.434 46.138 1.00 62.06 201 PRO A O 1
ATOM 1550 N N . ASP A 1 202 ? -23.055 1.249 46.036 1.00 80.44 202 ASP A N 1
ATOM 1551 C CA . ASP A 1 202 ? -23.860 2.064 45.138 1.00 80.44 202 ASP A CA 1
ATOM 1552 C C . ASP A 1 202 ? -23.765 1.581 43.680 1.00 80.44 202 ASP A C 1
ATOM 1554 O O . ASP A 1 202 ? -22.740 1.702 42.998 1.00 80.44 202 ASP A O 1
ATOM 1558 N N . ARG A 1 203 ? -24.880 1.044 43.180 1.00 76.38 203 ARG A N 1
ATOM 1559 C CA . ARG A 1 203 ? -25.045 0.593 41.794 1.00 76.38 203 ARG A CA 1
ATOM 1560 C C . ARG A 1 203 ? -24.785 1.710 40.780 1.00 76.38 203 ARG A C 1
ATOM 1562 O O . ARG A 1 203 ? -24.251 1.424 39.707 1.00 76.38 203 ARG A O 1
ATOM 1569 N N . GLN A 1 204 ? -25.141 2.960 41.089 1.00 79.38 204 GLN A N 1
ATOM 1570 C CA . GLN A 1 204 ? -24.898 4.077 40.170 1.00 79.38 204 GLN A CA 1
ATOM 1571 C C . GLN A 1 204 ? -23.402 4.339 39.999 1.00 79.38 204 GLN A C 1
ATOM 1573 O O . GLN A 1 204 ? -22.947 4.516 38.868 1.00 79.38 204 GLN A O 1
ATOM 1578 N N . ALA A 1 205 ? -22.629 4.255 41.086 1.00 79.69 205 ALA A N 1
ATOM 1579 C CA . ALA A 1 205 ? -21.177 4.384 41.030 1.00 79.69 205 ALA A CA 1
ATOM 1580 C C . ALA A 1 205 ? -20.550 3.302 40.130 1.00 79.69 205 ALA A C 1
ATOM 1582 O O . ALA A 1 205 ? -19.730 3.623 39.274 1.00 79.69 205 ALA A O 1
ATOM 1583 N N . LYS A 1 206 ? -21.000 2.040 40.235 1.00 75.94 206 LYS A N 1
ATOM 1584 C CA . LYS A 1 206 ? -20.523 0.938 39.371 1.00 75.94 206 LYS A CA 1
ATOM 1585 C C . LYS A 1 206 ? -20.828 1.174 37.887 1.00 75.94 206 LYS A C 1
ATOM 1587 O O . LYS A 1 206 ? -19.974 0.925 37.038 1.00 75.94 206 LYS A O 1
ATOM 1592 N N . ILE A 1 207 ? -22.034 1.651 37.563 1.00 79.56 207 ILE A N 1
ATOM 1593 C CA . ILE A 1 207 ? -22.424 1.967 36.178 1.00 79.56 207 ILE A CA 1
ATOM 1594 C C . ILE A 1 207 ? -21.532 3.074 35.610 1.00 79.56 207 ILE A C 1
ATOM 1596 O O . ILE A 1 207 ? -21.072 2.966 34.473 1.00 79.56 207 ILE A O 1
ATOM 1600 N N . GLU A 1 208 ? -21.271 4.119 36.393 1.00 84.75 208 GLU A N 1
ATOM 1601 C CA . GLU A 1 208 ? -20.449 5.240 35.945 1.00 84.75 208 GLU A CA 1
ATOM 1602 C C . GLU A 1 208 ? -18.986 4.828 35.739 1.00 84.75 208 GLU A C 1
ATOM 1604 O O . GLU A 1 208 ? -18.383 5.183 34.728 1.00 84.75 208 GLU A O 1
ATOM 1609 N N . THR A 1 209 ? -18.452 3.965 36.607 1.00 81.38 209 THR A N 1
ATOM 1610 C CA . THR A 1 209 ? -17.138 3.340 36.409 1.00 81.38 209 THR A CA 1
ATOM 1611 C C . THR A 1 209 ? -17.058 2.548 35.101 1.00 81.38 209 THR A C 1
ATOM 1613 O O . THR A 1 209 ? -16.085 2.684 34.360 1.00 81.38 209 THR A O 1
ATOM 1616 N N . ILE A 1 210 ? -18.079 1.747 34.769 1.00 79.44 210 ILE A N 1
ATOM 1617 C CA . ILE A 1 210 ? -18.095 0.979 33.511 1.00 79.44 210 ILE A CA 1
ATOM 1618 C C . ILE A 1 210 ? -18.116 1.917 32.298 1.00 79.44 210 ILE A C 1
ATOM 1620 O O . ILE A 1 210 ? -17.400 1.672 31.327 1.00 79.44 210 ILE A O 1
ATOM 1624 N N . LYS A 1 211 ? -18.890 3.009 32.342 1.00 84.75 211 LYS A N 1
ATOM 1625 C CA . LYS A 1 211 ? -18.896 4.008 31.261 1.00 84.75 211 LYS A CA 1
ATOM 1626 C C . LYS A 1 211 ? -17.528 4.662 31.077 1.00 84.75 211 LYS A C 1
ATOM 1628 O O . LYS A 1 211 ? -17.059 4.738 29.945 1.00 84.75 211 LYS A O 1
ATOM 1633 N N . GLN A 1 212 ? -16.878 5.068 32.169 1.00 86.81 212 GLN A N 1
ATOM 1634 C CA . GLN A 1 212 ? -15.531 5.642 32.122 1.00 86.81 212 GLN A CA 1
ATOM 1635 C C . GLN A 1 212 ? -14.521 4.650 31.529 1.00 86.81 212 GLN A C 1
ATOM 1637 O O . GLN A 1 212 ? -13.719 5.021 30.675 1.00 86.81 212 GLN A O 1
ATOM 1642 N N . ALA A 1 213 ? -14.597 3.369 31.906 1.00 80.62 213 ALA A N 1
ATOM 1643 C CA . ALA A 1 213 ? -13.74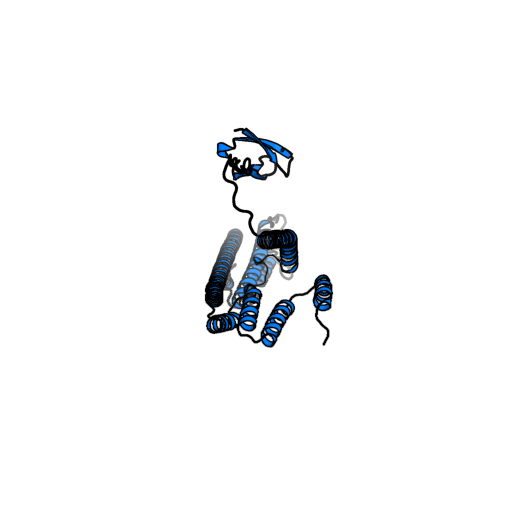3 2.330 31.333 1.00 80.62 213 ALA A CA 1
ATOM 1644 C C . ALA A 1 213 ? -13.976 2.149 29.819 1.00 80.62 213 ALA A C 1
ATOM 1646 O O . ALA A 1 213 ? -13.016 2.046 29.055 1.00 80.62 213 ALA A O 1
ATOM 1647 N N . ILE A 1 214 ? -15.239 2.162 29.373 1.00 84.19 214 ILE A N 1
ATOM 1648 C CA . ILE A 1 214 ? -15.608 2.108 27.948 1.00 84.19 214 ILE A CA 1
ATOM 1649 C C . ILE A 1 214 ? -15.048 3.318 27.187 1.00 84.19 214 ILE A C 1
ATOM 1651 O O . ILE A 1 214 ? -14.532 3.158 26.081 1.00 84.19 214 ILE A O 1
ATOM 1655 N N . GLU A 1 215 ? -15.137 4.518 27.759 1.00 90.00 215 GLU A N 1
ATOM 1656 C CA . GLU A 1 215 ? -14.628 5.745 27.142 1.00 90.00 215 GLU A CA 1
ATOM 1657 C C . GLU A 1 215 ? -13.101 5.715 26.985 1.00 90.00 215 GLU A C 1
ATOM 1659 O O . GLU A 1 215 ? -12.589 5.936 25.886 1.00 90.00 215 GLU A O 1
ATOM 1664 N N . VAL A 1 216 ? -12.371 5.349 28.044 1.00 86.62 216 VAL A N 1
ATOM 1665 C CA . VAL A 1 216 ? -10.904 5.213 28.006 1.00 86.62 216 VAL A CA 1
ATOM 1666 C C . VAL A 1 216 ? -10.472 4.172 26.971 1.00 86.62 216 VAL A C 1
ATOM 1668 O O . VAL A 1 216 ? -9.530 4.406 26.206 1.00 86.62 216 VAL A O 1
ATOM 1671 N N . LEU A 1 217 ? -11.172 3.037 26.904 1.00 82.06 217 LEU A N 1
ATOM 1672 C CA . LEU A 1 217 ? -10.869 1.977 25.946 1.00 82.06 217 LEU A CA 1
ATOM 1673 C C . LEU A 1 217 ? -11.124 2.414 24.500 1.00 82.06 217 LEU A C 1
ATOM 1675 O O . LEU A 1 217 ? -10.278 2.182 23.637 1.00 82.06 217 LEU A O 1
ATOM 1679 N N . ASN A 1 218 ? -12.246 3.088 24.235 1.00 87.56 218 ASN A N 1
ATOM 1680 C CA . ASN A 1 218 ? -12.533 3.658 22.917 1.00 87.56 218 ASN A CA 1
ATOM 1681 C C . ASN A 1 218 ? -11.445 4.648 22.487 1.00 87.56 218 ASN A C 1
ATOM 1683 O O . ASN A 1 218 ? -10.942 4.549 21.369 1.00 87.56 218 ASN A O 1
ATOM 1687 N N . ASN A 1 219 ? -11.046 5.558 23.380 1.00 90.69 219 ASN A N 1
ATOM 1688 C CA . ASN A 1 219 ? -10.000 6.539 23.092 1.00 90.69 219 ASN A CA 1
ATOM 1689 C C . ASN A 1 219 ? -8.651 5.861 22.813 1.00 90.69 219 ASN A C 1
ATOM 1691 O O . ASN A 1 219 ? -7.950 6.246 21.880 1.00 90.69 219 ASN A O 1
ATOM 1695 N N . THR A 1 220 ? -8.326 4.796 23.550 1.00 85.19 220 THR A N 1
ATOM 1696 C CA . THR A 1 220 ? -7.103 4.011 23.328 1.00 85.19 220 THR A CA 1
ATOM 1697 C C . THR A 1 220 ? -7.125 3.311 21.967 1.00 85.19 220 THR A C 1
ATOM 1699 O O . THR A 1 220 ? -6.148 3.385 21.226 1.00 85.19 220 THR A O 1
ATOM 1702 N N . ILE A 1 221 ? -8.247 2.683 21.593 1.00 84.50 221 ILE A N 1
ATOM 1703 C CA . ILE A 1 221 ? -8.407 2.044 20.277 1.00 84.50 221 ILE A CA 1
ATOM 1704 C C . ILE A 1 221 ? -8.257 3.074 19.149 1.00 84.50 221 ILE A C 1
ATOM 1706 O O . ILE A 1 221 ? -7.615 2.780 18.141 1.00 84.50 221 ILE A O 1
ATOM 1710 N N . LEU A 1 222 ? -8.837 4.268 19.300 1.00 90.50 222 LEU A N 1
ATOM 1711 C CA . LEU A 1 222 ? -8.719 5.337 18.305 1.00 90.50 222 LEU A CA 1
ATOM 1712 C C . LEU A 1 222 ? -7.270 5.816 18.160 1.00 90.50 222 LEU A C 1
ATOM 1714 O O . LEU A 1 222 ? -6.778 5.902 17.037 1.00 90.50 222 LEU A O 1
ATOM 1718 N N . MET A 1 223 ? -6.561 6.033 19.272 1.00 91.62 223 MET A N 1
ATOM 1719 C CA . MET A 1 223 ? -5.142 6.402 19.241 1.00 91.62 223 MET A CA 1
ATOM 1720 C C . MET A 1 223 ? -4.281 5.340 18.546 1.00 91.62 223 MET A C 1
ATOM 1722 O O . MET A 1 223 ? -3.482 5.682 17.677 1.00 91.62 223 MET A O 1
ATOM 1726 N N . GLN A 1 224 ? -4.481 4.056 18.864 1.00 85.75 224 GLN A N 1
ATOM 1727 C CA . GLN A 1 224 ? -3.753 2.955 18.218 1.00 85.75 224 GLN A CA 1
ATOM 1728 C C . GLN A 1 224 ? -4.047 2.874 16.711 1.00 85.75 224 GLN A C 1
ATOM 1730 O O . GLN A 1 224 ? -3.149 2.619 15.912 1.00 85.75 224 GLN A O 1
ATOM 1735 N N . GLN A 1 225 ? -5.293 3.125 16.292 1.00 86.69 225 GLN A N 1
ATOM 1736 C CA . GLN A 1 225 ? -5.641 3.177 14.868 1.00 86.69 225 GLN A CA 1
ATOM 1737 C C . GLN A 1 225 ? -4.959 4.340 14.142 1.00 86.69 225 GLN A C 1
ATOM 1739 O O . GLN A 1 225 ? -4.551 4.181 12.990 1.00 86.69 225 GLN A O 1
ATOM 1744 N N . ASP A 1 226 ? -4.852 5.503 14.780 1.00 90.88 226 ASP A N 1
ATOM 1745 C CA . ASP A 1 226 ? -4.185 6.661 14.188 1.00 90.88 226 ASP A CA 1
ATOM 1746 C C . ASP A 1 226 ? -2.668 6.459 14.092 1.00 90.88 226 ASP A C 1
ATOM 1748 O O . ASP A 1 226 ? -2.070 6.852 13.088 1.00 90.88 226 ASP A O 1
ATOM 1752 N N . GLU A 1 227 ? -2.062 5.771 15.061 1.00 88.06 227 GLU A N 1
ATOM 1753 C CA . GLU A 1 227 ? -0.655 5.357 15.019 1.00 88.06 227 GLU A CA 1
ATOM 1754 C C . GLU A 1 227 ? -0.384 4.389 13.855 1.00 88.06 227 GLU A C 1
ATOM 1756 O O . GLU A 1 227 ? 0.481 4.666 13.021 1.00 88.06 227 GLU A O 1
ATOM 1761 N N . ILE A 1 228 ? -1.203 3.337 13.696 1.00 84.94 228 ILE A N 1
ATOM 1762 C CA . ILE A 1 228 ? -1.109 2.417 12.547 1.00 84.94 228 ILE A CA 1
ATOM 1763 C C . ILE A 1 228 ? -1.223 3.180 11.225 1.00 84.94 228 ILE A C 1
ATOM 1765 O O . ILE A 1 228 ? -0.415 2.983 10.316 1.00 84.94 228 ILE A O 1
ATOM 1769 N N . LYS A 1 229 ? -2.210 4.076 11.097 1.00 87.25 229 LYS A N 1
ATOM 1770 C CA . LYS A 1 229 ? -2.386 4.877 9.875 1.00 87.25 229 LYS A CA 1
ATOM 1771 C C . LYS A 1 229 ? -1.185 5.781 9.615 1.00 87.25 229 LYS A C 1
ATOM 1773 O O . LYS A 1 229 ? -0.817 5.980 8.456 1.00 87.25 229 LYS A O 1
ATOM 1778 N N . ALA A 1 230 ? -0.593 6.363 10.655 1.00 89.69 230 ALA A N 1
ATOM 1779 C CA . ALA A 1 230 ? 0.589 7.204 10.522 1.00 89.69 230 ALA A CA 1
ATOM 1780 C C . ALA A 1 230 ? 1.791 6.396 10.015 1.00 89.69 230 ALA A C 1
ATOM 1782 O O . ALA A 1 230 ? 2.480 6.842 9.093 1.00 89.69 230 ALA A O 1
ATOM 1783 N N . ASP A 1 231 ? 2.004 5.194 10.543 1.00 86.88 231 ASP A N 1
ATOM 1784 C CA . ASP A 1 231 ? 3.112 4.337 10.125 1.00 86.88 231 ASP A CA 1
ATOM 1785 C C . ASP A 1 231 ? 2.897 3.737 8.730 1.00 86.88 231 ASP A C 1
ATOM 1787 O O . ASP A 1 231 ? 3.826 3.733 7.920 1.00 86.88 231 ASP A O 1
ATOM 1791 N N . GLN A 1 232 ? 1.661 3.376 8.371 1.00 84.19 232 GLN A N 1
ATOM 1792 C CA . GLN A 1 232 ? 1.305 3.018 6.993 1.00 84.19 232 GLN A CA 1
ATOM 1793 C C . GLN A 1 232 ? 1.608 4.163 6.013 1.00 84.19 232 GLN A C 1
ATOM 1795 O O . GLN A 1 232 ? 2.202 3.938 4.958 1.00 84.19 232 GLN A O 1
ATOM 1800 N N . ARG A 1 233 ? 1.273 5.414 6.366 1.00 89.31 233 ARG A N 1
ATOM 1801 C CA . ARG A 1 233 ? 1.595 6.588 5.532 1.00 89.31 233 ARG A CA 1
ATOM 1802 C C . ARG A 1 233 ? 3.102 6.784 5.371 1.00 89.31 233 ARG A C 1
ATOM 1804 O O . ARG A 1 233 ? 3.545 7.074 4.260 1.00 89.31 233 ARG A O 1
ATOM 1811 N N . LYS A 1 234 ? 3.891 6.606 6.436 1.00 90.12 234 LYS A N 1
ATOM 1812 C CA . LYS A 1 234 ? 5.363 6.671 6.363 1.00 90.12 234 LYS A CA 1
ATOM 1813 C C . LYS A 1 234 ? 5.933 5.565 5.473 1.00 90.12 234 LYS A C 1
ATOM 1815 O O . LYS A 1 234 ? 6.810 5.842 4.657 1.00 90.12 234 LYS A O 1
ATOM 1820 N N . ALA A 1 235 ? 5.421 4.339 5.585 1.00 85.12 235 ALA A N 1
ATOM 1821 C CA . ALA A 1 235 ? 5.850 3.216 4.754 1.00 85.12 235 ALA A CA 1
ATOM 1822 C C . ALA A 1 235 ? 5.552 3.464 3.265 1.00 85.12 235 ALA A C 1
ATOM 1824 O O . ALA A 1 235 ? 6.429 3.281 2.418 1.00 85.12 235 ALA A O 1
ATOM 1825 N N . VAL A 1 236 ? 4.352 3.961 2.944 1.00 86.50 236 VAL A N 1
ATOM 1826 C CA . VAL A 1 236 ? 3.971 4.336 1.572 1.00 86.50 236 VAL A CA 1
ATOM 1827 C C . VAL A 1 236 ? 4.843 5.478 1.045 1.00 86.50 236 VAL A C 1
ATOM 1829 O O . VAL A 1 236 ? 5.311 5.409 -0.091 1.00 86.50 236 VAL A O 1
ATOM 1832 N N . ALA A 1 237 ? 5.116 6.501 1.860 1.00 90.31 237 ALA A N 1
ATOM 1833 C CA . ALA A 1 237 ? 6.011 7.595 1.482 1.00 90.31 237 ALA A CA 1
ATOM 1834 C C . ALA A 1 237 ? 7.428 7.085 1.160 1.00 90.31 237 ALA A C 1
ATOM 1836 O O . ALA A 1 237 ? 7.953 7.379 0.088 1.00 90.31 237 ALA A O 1
ATOM 1837 N N . SER A 1 238 ? 7.997 6.236 2.021 1.00 89.56 238 SER A N 1
ATOM 1838 C CA . SER A 1 238 ? 9.308 5.608 1.803 1.00 89.56 238 SER A CA 1
ATOM 1839 C C . SER A 1 238 ? 9.346 4.750 0.527 1.00 89.56 238 SER A C 1
ATOM 1841 O O . SER A 1 238 ? 10.279 4.860 -0.277 1.00 89.56 238 SER A O 1
ATOM 1843 N N . LYS A 1 239 ? 8.294 3.952 0.266 1.00 87.88 239 LYS A N 1
ATOM 1844 C CA . LYS A 1 239 ? 8.164 3.173 -0.981 1.00 87.88 239 LYS A CA 1
ATOM 1845 C C . LYS A 1 239 ? 8.121 4.091 -2.208 1.00 87.88 239 LYS A C 1
ATOM 1847 O O . LYS A 1 239 ? 8.817 3.829 -3.189 1.00 87.88 239 LYS A O 1
ATOM 1852 N N . ASN A 1 240 ? 7.360 5.182 -2.151 1.00 88.12 240 ASN A N 1
ATOM 1853 C CA . ASN A 1 240 ? 7.264 6.150 -3.246 1.00 88.12 240 ASN A CA 1
ATOM 1854 C C . ASN A 1 240 ? 8.597 6.861 -3.514 1.00 88.12 240 ASN A C 1
ATOM 1856 O O . ASN A 1 240 ? 8.967 7.039 -4.674 1.00 88.12 240 ASN A O 1
ATOM 1860 N N . GLU A 1 241 ? 9.359 7.205 -2.476 1.00 93.25 241 GLU A N 1
ATOM 1861 C CA . GLU A 1 241 ? 10.710 7.755 -2.630 1.00 93.25 241 GLU A CA 1
ATOM 1862 C C . GLU A 1 241 ? 11.676 6.749 -3.274 1.00 93.25 241 GLU A C 1
ATOM 1864 O O . GLU A 1 241 ? 12.502 7.121 -4.112 1.00 93.25 241 GLU A O 1
ATOM 1869 N N . ALA A 1 242 ? 11.583 5.461 -2.928 1.00 89.38 242 ALA A N 1
ATOM 1870 C CA . ALA A 1 242 ? 12.373 4.405 -3.566 1.00 89.38 242 ALA A CA 1
ATOM 1871 C C . ALA A 1 242 ? 12.000 4.213 -5.049 1.00 89.38 242 ALA A C 1
ATOM 1873 O O . ALA A 1 242 ? 12.893 4.128 -5.901 1.00 89.38 242 ALA A O 1
ATOM 1874 N N . ILE A 1 243 ? 10.701 4.224 -5.374 1.00 89.88 243 ILE A N 1
ATOM 1875 C CA . ILE A 1 243 ? 10.205 4.202 -6.759 1.00 89.88 243 ILE A CA 1
ATOM 1876 C C . ILE A 1 243 ? 10.733 5.418 -7.523 1.00 89.88 243 ILE A C 1
ATOM 1878 O O . ILE A 1 243 ? 11.264 5.269 -8.622 1.00 89.88 243 ILE A O 1
ATOM 1882 N N . GLN A 1 244 ? 10.641 6.616 -6.945 1.00 95.12 244 GLN A N 1
ATOM 1883 C CA . GLN A 1 244 ? 11.067 7.836 -7.624 1.00 95.12 244 GLN A CA 1
ATOM 1884 C C . GLN A 1 244 ? 12.579 7.856 -7.877 1.00 95.12 244 GLN A C 1
ATOM 1886 O O . GLN A 1 244 ? 13.010 8.201 -8.976 1.00 95.12 244 GLN A O 1
ATOM 1891 N N . ARG A 1 245 ? 13.394 7.418 -6.908 1.00 95.31 245 ARG A N 1
ATOM 1892 C CA . ARG A 1 245 ? 14.843 7.246 -7.111 1.00 95.31 245 ARG A CA 1
ATOM 1893 C C . ARG A 1 245 ? 15.147 6.248 -8.226 1.00 95.31 245 ARG A C 1
ATOM 1895 O O . ARG A 1 245 ? 16.024 6.505 -9.047 1.00 95.31 245 ARG A O 1
ATOM 1902 N N . SER A 1 246 ? 14.403 5.145 -8.277 1.00 94.69 246 SER A N 1
ATOM 1903 C CA . SER A 1 246 ? 14.554 4.133 -9.325 1.00 94.69 246 SER A CA 1
ATOM 1904 C C . SER A 1 246 ? 14.162 4.676 -10.704 1.00 94.69 246 SER A C 1
ATOM 1906 O O . SER A 1 246 ? 14.860 4.407 -11.678 1.00 94.69 246 SER A O 1
ATOM 1908 N N . ARG A 1 247 ? 13.105 5.498 -10.794 1.00 95.50 247 ARG A N 1
ATOM 1909 C CA . ARG A 1 247 ? 12.692 6.185 -12.035 1.00 95.50 247 ARG A CA 1
ATOM 1910 C C . ARG A 1 247 ? 13.753 7.149 -12.536 1.00 95.50 247 ARG A C 1
ATOM 1912 O O . ARG A 1 247 ? 14.148 7.042 -13.686 1.00 95.50 247 ARG A O 1
ATOM 1919 N N . ASN A 1 248 ? 14.294 7.994 -11.664 1.00 96.50 248 ASN A N 1
ATOM 1920 C CA . ASN A 1 248 ? 15.341 8.936 -12.059 1.00 96.50 248 ASN A CA 1
ATOM 1921 C C . ASN A 1 248 ? 16.586 8.209 -12.612 1.00 96.50 248 ASN A C 1
ATOM 1923 O O . ASN A 1 248 ? 17.171 8.645 -13.601 1.00 96.50 248 ASN A O 1
ATOM 1927 N N . LYS A 1 249 ? 16.981 7.078 -12.005 1.00 96.19 249 LYS A N 1
ATOM 1928 C CA . LYS A 1 249 ? 18.071 6.234 -12.527 1.00 96.19 249 LYS A CA 1
ATOM 1929 C C . LYS A 1 249 ? 17.714 5.600 -13.876 1.00 96.19 249 LYS A C 1
ATOM 1931 O O . LYS A 1 249 ? 18.566 5.518 -14.755 1.00 96.19 249 LYS A O 1
ATOM 1936 N N . LEU A 1 250 ? 16.468 5.160 -14.047 1.00 96.06 250 LEU A N 1
ATOM 1937 C CA . LEU A 1 250 ? 15.989 4.580 -15.299 1.00 96.06 250 LEU A CA 1
ATOM 1938 C C . LEU A 1 250 ? 16.022 5.608 -16.437 1.00 96.06 250 LEU A C 1
ATOM 1940 O O . LEU A 1 250 ? 16.516 5.299 -17.520 1.00 96.06 250 LEU A O 1
ATOM 1944 N N . ASP A 1 251 ? 15.563 6.829 -16.170 1.00 96.88 251 ASP A N 1
ATOM 1945 C CA . ASP A 1 251 ? 15.597 7.940 -17.123 1.00 96.88 251 ASP A CA 1
ATOM 1946 C C . ASP A 1 251 ? 17.047 8.288 -17.498 1.00 96.88 251 ASP A C 1
ATOM 1948 O O . ASP A 1 251 ? 17.367 8.442 -18.677 1.00 96.88 251 ASP A O 1
ATOM 1952 N N . GLN A 1 252 ? 17.964 8.311 -16.521 1.00 97.06 252 GLN A N 1
ATOM 1953 C CA . GLN A 1 252 ? 19.394 8.503 -16.784 1.00 97.06 252 GLN A CA 1
ATOM 1954 C C . GLN A 1 252 ? 19.971 7.394 -17.677 1.00 97.06 252 GLN A C 1
ATOM 1956 O O . GLN A 1 252 ? 20.725 7.679 -18.609 1.00 97.06 252 GLN A O 1
ATOM 1961 N N . ALA A 1 253 ? 19.606 6.131 -17.434 1.00 96.06 253 ALA A N 1
ATOM 1962 C CA . ALA A 1 253 ? 20.037 5.022 -18.278 1.00 96.06 253 ALA A CA 1
ATOM 1963 C C . ALA A 1 253 ? 19.520 5.174 -19.719 1.00 96.06 253 ALA A C 1
ATOM 1965 O O . ALA A 1 253 ? 20.273 4.938 -20.661 1.00 96.06 253 ALA A O 1
ATOM 1966 N N . GLN A 1 254 ? 18.275 5.623 -19.908 1.00 96.00 254 GLN A N 1
ATOM 1967 C CA . GLN A 1 254 ? 17.723 5.903 -21.239 1.00 96.00 254 GLN A CA 1
ATOM 1968 C C . GLN A 1 254 ? 18.481 7.021 -21.963 1.00 96.00 254 GLN A C 1
ATOM 1970 O O . GLN A 1 254 ? 18.778 6.882 -23.152 1.00 96.00 254 GLN A O 1
ATOM 1975 N N . VAL A 1 255 ? 18.840 8.098 -21.257 1.00 97.38 255 VAL A N 1
ATOM 1976 C CA . VAL A 1 255 ? 19.671 9.178 -21.814 1.00 97.38 255 VAL A CA 1
ATOM 1977 C C . VAL A 1 255 ? 21.042 8.645 -22.237 1.00 97.38 255 VAL A C 1
ATOM 1979 O O . VAL A 1 255 ? 21.478 8.918 -23.356 1.00 97.38 255 VAL A O 1
ATOM 1982 N N . ASN A 1 256 ? 21.687 7.826 -21.402 1.00 95.62 256 ASN A N 1
ATOM 1983 C CA . ASN A 1 256 ? 22.980 7.218 -21.723 1.00 95.62 256 ASN A CA 1
ATOM 1984 C C . ASN A 1 256 ? 22.896 6.310 -22.965 1.00 95.62 256 ASN A C 1
ATOM 1986 O O . ASN A 1 256 ? 23.781 6.362 -23.819 1.00 95.62 256 ASN A O 1
ATOM 1990 N N . ILE A 1 257 ? 21.818 5.528 -23.115 1.00 94.25 257 ILE A N 1
ATOM 1991 C CA . ILE A 1 257 ? 21.574 4.719 -24.324 1.00 94.25 257 ILE A CA 1
ATOM 1992 C C . ILE A 1 257 ? 21.460 5.619 -25.557 1.00 94.25 257 ILE A C 1
ATOM 1994 O O . ILE A 1 257 ? 22.109 5.355 -26.568 1.00 94.25 257 ILE A O 1
ATOM 1998 N N . ALA A 1 258 ? 20.673 6.695 -25.473 1.00 94.75 258 ALA A N 1
ATOM 1999 C CA . ALA A 1 258 ? 20.475 7.624 -26.585 1.00 94.75 258 ALA A CA 1
ATOM 2000 C C . ALA A 1 258 ? 21.775 8.330 -27.012 1.00 94.75 258 ALA A C 1
ATOM 2002 O O . ALA A 1 258 ? 21.955 8.627 -28.192 1.00 94.75 258 ALA A O 1
ATOM 2003 N N . GLN A 1 259 ? 22.692 8.563 -26.071 1.00 96.38 259 GLN A N 1
ATOM 2004 C CA . GLN A 1 259 ? 24.014 9.146 -26.323 1.00 96.38 259 GLN A CA 1
ATOM 2005 C C . GLN A 1 259 ? 25.059 8.123 -26.804 1.00 96.38 259 GLN A C 1
ATOM 2007 O O . GLN A 1 259 ? 26.173 8.506 -27.151 1.00 96.38 259 GLN A O 1
ATOM 2012 N N . GLY A 1 260 ? 24.724 6.828 -26.844 1.00 94.00 260 GLY A N 1
ATOM 2013 C CA . GLY A 1 260 ? 25.655 5.759 -27.218 1.00 94.00 260 GLY A CA 1
ATOM 2014 C C . GLY A 1 260 ? 26.589 5.309 -26.088 1.00 94.00 260 GLY A C 1
ATOM 2015 O O . GLY A 1 260 ? 27.479 4.491 -26.318 1.00 94.00 260 GLY A O 1
ATOM 2016 N N . HIS A 1 261 ? 26.381 5.773 -24.854 1.00 96.19 261 HIS A N 1
ATOM 2017 C CA . HIS A 1 261 ? 27.131 5.353 -23.665 1.00 96.19 261 HIS A CA 1
ATOM 2018 C C . HIS A 1 261 ? 26.587 4.023 -23.108 1.00 96.19 261 HIS A C 1
ATOM 2020 O O . HIS A 1 261 ? 26.104 3.930 -21.977 1.00 96.19 261 HIS A O 1
ATOM 2026 N N . ILE A 1 262 ? 26.653 2.965 -23.923 1.00 93.44 262 ILE A N 1
ATOM 2027 C CA . ILE A 1 262 ? 26.011 1.670 -23.635 1.00 93.44 262 ILE A CA 1
ATOM 2028 C C . ILE A 1 262 ? 26.583 0.998 -22.377 1.00 93.44 262 ILE A C 1
ATOM 2030 O O . ILE A 1 262 ? 25.833 0.413 -21.595 1.00 93.44 262 ILE A O 1
ATOM 2034 N N . GLY A 1 263 ? 27.895 1.116 -22.141 1.00 89.06 263 GLY A N 1
ATOM 2035 C CA . GLY A 1 263 ? 28.543 0.557 -20.950 1.00 89.06 263 GLY A CA 1
ATOM 2036 C C . GLY A 1 263 ? 28.002 1.158 -19.650 1.00 89.06 263 GLY A C 1
ATOM 2037 O O . GLY A 1 263 ? 27.603 0.425 -18.747 1.00 89.06 263 GLY A O 1
ATOM 2038 N N . GLU A 1 264 ? 27.909 2.488 -19.580 1.00 93.75 264 GLU A N 1
ATOM 2039 C CA . GLU A 1 264 ? 27.384 3.200 -18.408 1.00 93.75 264 GLU A CA 1
ATOM 2040 C C . GLU A 1 264 ? 25.899 2.902 -18.176 1.00 93.75 264 GLU A C 1
ATOM 2042 O O . GLU A 1 264 ? 25.479 2.663 -17.041 1.00 93.75 264 GLU A O 1
ATOM 2047 N N . ALA A 1 265 ? 25.104 2.862 -19.252 1.00 94.31 265 ALA A N 1
ATOM 2048 C CA . ALA A 1 265 ? 23.697 2.481 -19.174 1.00 94.31 265 ALA A CA 1
ATOM 2049 C C . ALA A 1 265 ? 23.521 1.057 -18.623 1.00 94.31 265 ALA A C 1
ATOM 2051 O O . ALA A 1 265 ? 22.687 0.834 -17.745 1.00 94.31 265 ALA A O 1
ATOM 2052 N N . SER A 1 266 ? 24.332 0.101 -19.087 1.00 91.44 266 SER A N 1
ATOM 2053 C CA . SER A 1 266 ? 24.292 -1.284 -18.608 1.00 91.44 266 SER A CA 1
ATOM 2054 C C . SER A 1 266 ? 24.611 -1.387 -17.115 1.00 91.44 266 SER A C 1
ATOM 2056 O O . SER A 1 266 ? 23.900 -2.083 -16.392 1.00 91.44 266 SER A O 1
ATOM 2058 N N . VAL A 1 267 ? 25.638 -0.680 -16.630 1.00 92.94 267 VAL A N 1
ATOM 2059 C CA . VAL A 1 267 ? 25.986 -0.668 -15.196 1.00 92.94 267 VAL A CA 1
ATOM 2060 C C . VAL A 1 267 ? 24.834 -0.103 -14.360 1.00 92.94 267 VAL A C 1
ATOM 2062 O O . VAL A 1 267 ? 24.445 -0.710 -13.361 1.00 92.94 267 VAL A O 1
ATOM 2065 N N . CYS A 1 268 ? 24.234 1.009 -14.797 1.00 94.81 268 CYS A N 1
ATOM 2066 C CA . CYS A 1 268 ? 23.102 1.625 -14.102 1.00 94.81 268 CYS A CA 1
ATOM 2067 C C . CYS A 1 268 ? 21.884 0.684 -14.027 1.00 94.81 268 CYS A C 1
ATOM 2069 O O . CYS A 1 268 ? 21.274 0.525 -12.967 1.00 94.81 268 CYS A O 1
ATOM 2071 N N . LEU A 1 269 ? 21.560 0.000 -15.129 1.00 93.75 269 LEU A N 1
ATOM 2072 C CA . LEU A 1 269 ? 20.439 -0.940 -15.184 1.00 93.75 269 LEU A CA 1
ATOM 2073 C C . LEU A 1 269 ? 20.682 -2.204 -14.346 1.00 93.75 269 LEU A C 1
ATOM 2075 O O . LEU A 1 269 ? 19.749 -2.704 -13.722 1.00 93.75 269 LEU A O 1
ATOM 2079 N N . GLN A 1 270 ? 21.918 -2.707 -14.274 1.00 90.56 270 GLN A N 1
ATOM 2080 C CA . GLN A 1 270 ? 22.264 -3.828 -13.389 1.00 90.56 270 GLN A CA 1
ATOM 2081 C C . GLN A 1 270 ? 22.146 -3.456 -11.906 1.00 90.56 270 GLN A C 1
ATOM 2083 O O . GLN A 1 270 ? 21.737 -4.284 -11.090 1.00 90.56 270 GLN A O 1
ATOM 2088 N N . GLU A 1 271 ? 22.486 -2.219 -11.538 1.00 93.06 271 GLU A N 1
ATOM 2089 C CA . GLU A 1 271 ? 22.275 -1.717 -10.178 1.00 93.06 271 GLU A CA 1
ATOM 2090 C C . GLU A 1 271 ? 20.776 -1.588 -9.859 1.00 93.06 271 GLU A C 1
ATOM 2092 O O . GLU A 1 271 ? 20.325 -1.969 -8.773 1.00 93.06 271 GLU A O 1
ATOM 2097 N N . LEU A 1 272 ? 19.986 -1.116 -10.829 1.00 94.38 272 LEU A N 1
ATOM 2098 C CA . LEU A 1 272 ? 18.530 -1.080 -10.726 1.00 94.38 272 LEU A CA 1
ATOM 2099 C C . LEU A 1 272 ? 17.932 -2.475 -10.583 1.00 94.38 272 LEU A C 1
ATOM 2101 O O . LEU A 1 272 ? 17.047 -2.649 -9.762 1.00 94.38 272 LEU A O 1
ATOM 2105 N N . LEU A 1 273 ? 18.439 -3.492 -11.276 1.00 91.75 273 LEU A N 1
ATOM 2106 C CA . LEU A 1 273 ? 17.921 -4.857 -11.144 1.00 91.75 273 LEU A CA 1
ATOM 2107 C C . LEU A 1 273 ? 17.981 -5.384 -9.694 1.00 91.75 273 LEU A C 1
ATOM 2109 O O . LEU A 1 273 ? 17.153 -6.195 -9.295 1.00 91.75 273 LEU A O 1
ATOM 2113 N N . LYS A 1 274 ? 18.939 -4.898 -8.892 1.00 91.06 274 LYS A N 1
ATOM 2114 C CA . LYS A 1 274 ? 19.112 -5.290 -7.482 1.00 91.06 274 LYS A CA 1
ATOM 2115 C C . LYS A 1 274 ? 18.226 -4.513 -6.509 1.00 91.06 274 LYS A C 1
ATOM 2117 O O . LYS A 1 274 ? 17.990 -4.987 -5.404 1.00 91.06 274 LYS A O 1
ATOM 2122 N N . THR A 1 275 ? 17.824 -3.295 -6.870 1.00 91.88 275 THR A N 1
ATOM 2123 C CA . THR A 1 275 ? 17.233 -2.322 -5.929 1.00 91.88 275 THR A CA 1
ATOM 2124 C C . THR A 1 275 ? 15.862 -1.809 -6.352 1.00 91.88 275 THR A C 1
ATOM 2126 O O . THR A 1 275 ? 15.143 -1.243 -5.529 1.00 91.88 275 THR A O 1
ATOM 2129 N N . ALA A 1 276 ? 15.497 -1.988 -7.619 1.00 90.38 276 ALA A N 1
ATOM 2130 C CA . ALA A 1 276 ? 14.259 -1.490 -8.171 1.00 90.38 276 ALA A CA 1
ATOM 2131 C C . ALA A 1 276 ? 13.070 -2.288 -7.624 1.00 90.38 276 ALA A C 1
ATOM 2133 O O . ALA A 1 276 ? 13.146 -3.507 -7.447 1.00 90.38 276 ALA A O 1
ATOM 2134 N N . PRO A 1 277 ? 11.945 -1.604 -7.391 1.00 88.56 277 PRO A N 1
ATOM 2135 C CA . PRO A 1 277 ? 10.711 -2.258 -7.005 1.00 88.56 277 PRO A CA 1
ATOM 2136 C C . PRO A 1 277 ? 10.194 -3.132 -8.161 1.00 88.56 277 PRO A C 1
ATOM 2138 O O . PRO A 1 277 ? 10.460 -2.853 -9.335 1.00 88.56 277 PRO A O 1
ATOM 2141 N N . VAL A 1 278 ? 9.466 -4.203 -7.828 1.00 83.62 278 VAL A N 1
ATOM 2142 C CA . VAL A 1 278 ? 9.041 -5.253 -8.778 1.00 83.62 278 VAL A CA 1
ATOM 2143 C C . VAL A 1 278 ? 8.294 -4.668 -9.979 1.00 83.62 278 VAL A C 1
ATOM 2145 O O . VAL A 1 278 ? 8.488 -5.111 -11.111 1.00 83.62 278 VAL A O 1
ATOM 2148 N N . GLU A 1 279 ? 7.508 -3.614 -9.758 1.00 84.81 279 GLU A N 1
ATOM 2149 C CA . GLU A 1 279 ? 6.726 -2.926 -10.785 1.00 84.81 279 GLU A CA 1
ATOM 2150 C C . GLU A 1 279 ? 7.600 -2.294 -11.893 1.00 84.81 279 GLU A C 1
ATOM 2152 O O . GLU A 1 279 ? 7.111 -2.032 -12.991 1.00 84.81 279 GLU A O 1
ATOM 2157 N N . MET A 1 280 ? 8.893 -2.061 -11.634 1.00 89.88 280 MET A N 1
ATOM 2158 C CA . MET A 1 280 ? 9.838 -1.466 -12.586 1.00 89.88 280 MET A CA 1
ATOM 2159 C C . MET A 1 280 ? 10.746 -2.482 -13.287 1.00 89.88 280 MET A C 1
ATOM 2161 O O . MET A 1 280 ? 11.354 -2.144 -14.308 1.00 89.88 280 MET A O 1
ATOM 2165 N N . LEU A 1 281 ? 10.837 -3.716 -12.781 1.00 87.81 281 LEU A N 1
ATOM 2166 C CA . LEU A 1 281 ? 11.785 -4.716 -13.283 1.00 87.81 281 LEU A CA 1
ATOM 2167 C C . LEU A 1 281 ? 11.572 -5.028 -14.769 1.00 87.81 281 LEU A C 1
ATOM 2169 O O . LEU A 1 281 ? 12.544 -5.131 -15.512 1.00 87.81 281 LEU A O 1
ATOM 2173 N N . GLY A 1 282 ? 10.320 -5.076 -15.234 1.00 86.31 282 GLY A N 1
ATOM 2174 C CA . GLY A 1 282 ? 10.018 -5.311 -16.649 1.00 86.31 282 GLY A CA 1
ATOM 2175 C C . GLY A 1 282 ? 10.646 -4.265 -17.579 1.00 86.31 282 GLY A C 1
ATOM 2176 O O . GLY A 1 282 ? 11.252 -4.614 -18.589 1.00 86.31 282 GLY A O 1
ATOM 2177 N N . GLN A 1 283 ? 10.570 -2.978 -17.225 1.00 90.12 283 GLN A N 1
ATOM 2178 C CA . GLN A 1 283 ? 11.154 -1.908 -18.040 1.00 90.12 283 GLN A CA 1
ATOM 2179 C C . GLN A 1 283 ? 12.687 -1.907 -17.970 1.00 90.12 283 GLN A C 1
ATOM 2181 O O . GLN A 1 283 ? 13.343 -1.713 -18.994 1.00 90.12 283 GLN A O 1
ATOM 2186 N N . VAL A 1 284 ? 13.252 -2.173 -16.787 1.00 90.81 284 VAL A N 1
ATOM 2187 C CA . VAL A 1 284 ? 14.705 -2.322 -16.585 1.00 90.81 284 VAL A CA 1
ATOM 2188 C C . VAL A 1 284 ? 15.261 -3.429 -17.482 1.00 90.81 284 VAL A C 1
ATOM 2190 O O . VAL A 1 284 ? 16.250 -3.220 -18.182 1.00 90.81 284 VAL A O 1
ATOM 2193 N N . LEU A 1 285 ? 14.591 -4.579 -17.516 1.00 87.62 285 LEU A N 1
ATOM 2194 C CA . LEU A 1 285 ? 15.005 -5.736 -18.302 1.00 87.62 285 LEU A CA 1
ATOM 2195 C C . LEU A 1 285 ? 14.903 -5.501 -19.817 1.00 87.62 285 LEU A C 1
ATOM 2197 O O . LEU A 1 285 ? 15.808 -5.886 -20.558 1.00 87.62 285 LEU A O 1
ATOM 2201 N N . ILE A 1 286 ? 13.857 -4.806 -20.279 1.00 87.19 286 ILE A N 1
ATOM 2202 C CA . ILE A 1 286 ? 13.739 -4.397 -21.688 1.00 87.19 286 ILE A CA 1
ATOM 2203 C C . ILE A 1 286 ? 14.927 -3.513 -22.085 1.00 87.19 286 ILE A C 1
ATOM 2205 O O . ILE A 1 286 ? 15.566 -3.775 -23.104 1.00 87.19 286 ILE A O 1
ATOM 2209 N N . LEU A 1 287 ? 15.273 -2.503 -21.285 1.00 90.00 287 LEU A N 1
ATOM 2210 C CA . LEU A 1 287 ? 16.412 -1.633 -21.598 1.00 90.00 287 LEU A CA 1
ATOM 2211 C C . LEU A 1 287 ? 17.751 -2.384 -21.534 1.00 90.00 287 LEU A C 1
ATOM 2213 O O . LEU A 1 287 ? 18.613 -2.161 -22.379 1.00 90.00 287 LEU A O 1
ATOM 2217 N N . LEU A 1 288 ? 17.912 -3.326 -20.601 1.00 88.75 288 LEU A N 1
ATOM 2218 C CA . LEU A 1 288 ? 19.091 -4.201 -20.528 1.00 88.75 288 LEU A CA 1
ATOM 2219 C C . LEU A 1 288 ? 19.260 -5.045 -21.797 1.00 88.75 288 LEU A C 1
ATOM 2221 O O . LEU A 1 288 ? 20.373 -5.171 -22.315 1.00 88.75 288 LEU A O 1
ATOM 2225 N N . SER A 1 289 ? 18.159 -5.571 -22.338 1.00 85.06 289 SER A N 1
ATOM 2226 C CA . SER A 1 289 ? 18.184 -6.296 -23.613 1.00 85.06 289 SER A CA 1
ATOM 2227 C C . SER A 1 289 ? 18.582 -5.403 -24.794 1.00 85.06 289 SER A C 1
ATOM 2229 O O . SER A 1 289 ? 19.327 -5.826 -25.676 1.00 85.06 289 SER A O 1
ATOM 2231 N N . GLN A 1 290 ? 18.154 -4.136 -24.789 1.00 88.19 290 GLN A N 1
ATOM 2232 C CA . GLN A 1 290 ? 18.563 -3.168 -25.806 1.00 88.19 290 GLN A CA 1
ATOM 2233 C C . GLN A 1 290 ? 20.058 -2.857 -25.700 1.00 88.19 290 GLN A C 1
ATOM 2235 O O . GLN A 1 290 ? 20.748 -2.873 -26.716 1.00 88.19 290 GLN A O 1
ATOM 2240 N N . CYS A 1 291 ? 20.579 -2.639 -24.488 1.00 86.81 291 CYS A N 1
ATOM 2241 C CA . CYS A 1 291 ? 22.009 -2.415 -24.268 1.00 86.81 291 CYS A CA 1
ATOM 2242 C C . CYS A 1 291 ? 22.863 -3.588 -24.768 1.00 86.81 291 CYS A C 1
ATOM 2244 O O . CYS A 1 291 ? 23.873 -3.370 -25.430 1.00 86.81 291 CYS A O 1
ATOM 2246 N N . THR A 1 292 ? 22.454 -4.825 -24.486 1.00 85.88 292 THR A N 1
ATOM 2247 C CA . THR A 1 292 ? 23.187 -6.033 -24.914 1.00 85.88 292 THR A CA 1
ATOM 2248 C C . THR A 1 292 ? 23.101 -6.288 -26.416 1.00 85.88 292 THR A C 1
ATOM 2250 O O . THR A 1 292 ? 24.075 -6.722 -27.031 1.00 85.88 292 THR A O 1
ATOM 2253 N N . TYR A 1 293 ? 21.975 -5.947 -27.044 1.00 85.69 293 TYR A N 1
ATOM 2254 C CA . TYR A 1 293 ? 21.876 -5.955 -28.500 1.00 85.69 293 TYR A CA 1
ATOM 2255 C C . TYR A 1 293 ? 22.812 -4.911 -29.132 1.00 85.69 293 TYR A C 1
ATOM 2257 O O . TYR A 1 293 ? 23.558 -5.221 -30.060 1.00 85.69 293 TYR A O 1
ATOM 2265 N N . LEU A 1 294 ? 22.817 -3.683 -28.600 1.00 86.75 294 LEU A N 1
ATOM 2266 C CA . LEU A 1 294 ? 23.649 -2.582 -29.097 1.00 86.75 294 LEU A CA 1
ATOM 2267 C C . LEU A 1 294 ? 25.150 -2.800 -28.858 1.00 86.75 294 LEU A C 1
ATOM 2269 O O . LEU A 1 294 ? 25.958 -2.281 -29.624 1.00 86.75 294 LEU A O 1
ATOM 2273 N N . SER A 1 295 ? 25.538 -3.585 -27.848 1.00 86.31 295 SER A N 1
ATOM 2274 C CA . SER A 1 295 ? 26.939 -3.955 -27.609 1.00 86.31 295 SER A CA 1
ATOM 2275 C C . SER A 1 295 ? 27.458 -5.061 -28.540 1.00 86.31 295 SER A C 1
ATOM 2277 O O . SER A 1 295 ? 28.635 -5.412 -28.465 1.00 86.31 295 SER A O 1
ATOM 2279 N N . GLY A 1 296 ? 26.614 -5.593 -29.434 1.00 87.81 296 GLY A N 1
ATOM 2280 C CA . GLY A 1 296 ? 27.008 -6.589 -30.432 1.00 87.81 296 GLY A CA 1
ATOM 2281 C C . GLY A 1 296 ? 27.031 -8.033 -29.925 1.00 87.81 296 GLY A C 1
ATOM 2282 O O . GLY A 1 296 ? 27.607 -8.886 -30.596 1.00 87.81 296 GLY A O 1
ATOM 2283 N N . ASN A 1 297 ? 26.402 -8.333 -28.780 1.00 79.50 297 ASN A N 1
ATOM 2284 C CA . ASN A 1 297 ? 26.282 -9.697 -28.258 1.00 79.50 297 ASN A CA 1
ATOM 2285 C C . ASN A 1 297 ? 24.803 -10.146 -28.191 1.00 79.50 297 ASN A C 1
ATOM 2287 O O . ASN A 1 297 ? 24.160 -10.071 -27.140 1.00 79.50 297 ASN A O 1
ATOM 2291 N N . PRO A 1 298 ? 24.227 -10.609 -29.317 1.00 73.94 298 PRO A N 1
ATOM 2292 C CA . PRO A 1 298 ? 22.797 -10.914 -29.420 1.00 73.94 298 PRO A CA 1
ATOM 2293 C C . PRO A 1 298 ? 22.361 -12.116 -28.566 1.00 73.94 298 PRO A C 1
ATOM 2295 O O . PRO A 1 298 ? 21.200 -12.197 -28.166 1.00 73.94 298 PRO A O 1
ATOM 2298 N N . THR A 1 299 ? 23.280 -13.033 -28.257 1.00 72.69 299 THR A N 1
ATOM 2299 C CA . THR A 1 299 ? 23.041 -14.199 -27.392 1.00 72.69 299 THR A CA 1
ATOM 2300 C C . THR A 1 299 ? 22.726 -13.797 -25.953 1.00 72.69 299 THR A C 1
ATOM 2302 O O . THR A 1 299 ? 21.788 -14.328 -25.358 1.00 72.69 299 THR A O 1
ATOM 2305 N N . ASP A 1 300 ? 23.445 -12.810 -25.417 1.00 68.75 300 ASP A N 1
ATOM 2306 C CA . ASP A 1 300 ? 23.194 -12.301 -24.065 1.00 68.75 300 ASP A CA 1
ATOM 2307 C C . ASP A 1 300 ? 21.901 -11.474 -24.008 1.00 68.75 300 ASP A C 1
ATOM 2309 O O . ASP A 1 300 ? 21.155 -11.550 -23.030 1.00 68.75 300 ASP A O 1
ATOM 2313 N N . ALA A 1 301 ? 21.562 -10.766 -25.091 1.00 69.94 301 ALA A N 1
ATOM 2314 C CA . ALA A 1 301 ? 20.295 -10.044 -25.200 1.00 69.94 301 ALA A CA 1
ATOM 2315 C C . ALA A 1 301 ? 19.080 -10.978 -25.130 1.00 69.94 301 ALA A C 1
ATOM 2317 O O . ALA A 1 301 ? 18.136 -10.711 -24.383 1.00 69.94 301 ALA A O 1
ATOM 2318 N N . ALA A 1 302 ? 19.117 -12.101 -25.854 1.00 66.81 302 ALA A N 1
ATOM 2319 C CA . ALA A 1 3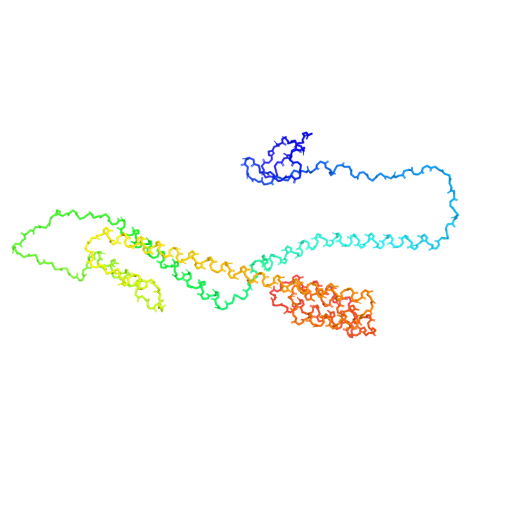02 ? 18.058 -13.107 -25.809 1.00 66.81 302 ALA A CA 1
ATOM 2320 C C . ALA A 1 302 ? 17.893 -13.703 -24.400 1.00 66.81 302 ALA A C 1
ATOM 2322 O O . ALA A 1 302 ? 16.766 -13.869 -23.931 1.00 66.81 302 ALA A O 1
ATOM 2323 N N . ARG A 1 303 ? 19.007 -13.947 -23.694 1.00 69.81 303 ARG A N 1
ATOM 2324 C CA . ARG A 1 303 ? 18.996 -14.450 -22.316 1.00 69.81 303 ARG A CA 1
ATOM 2325 C C . ARG A 1 303 ? 18.350 -13.463 -21.348 1.00 69.81 303 ARG A C 1
ATOM 2327 O O . ARG A 1 303 ? 17.482 -13.862 -20.584 1.00 69.81 303 ARG A O 1
ATOM 2334 N N . HIS A 1 304 ? 18.691 -12.177 -21.426 1.00 66.12 304 HIS A N 1
ATOM 2335 C CA . HIS A 1 304 ? 18.074 -11.159 -20.572 1.00 66.12 304 HIS A CA 1
ATOM 2336 C C . HIS A 1 304 ? 16.579 -10.969 -20.843 1.00 66.12 304 HIS A C 1
ATOM 2338 O O . HIS A 1 304 ? 15.821 -10.757 -19.901 1.00 66.12 304 HIS A O 1
ATOM 2344 N N . ILE A 1 305 ? 16.138 -11.076 -22.102 1.00 66.12 305 ILE A N 1
ATOM 2345 C CA . ILE A 1 305 ? 14.706 -11.060 -22.449 1.00 66.12 305 ILE A CA 1
ATOM 2346 C C . ILE A 1 305 ? 14.006 -12.277 -21.847 1.00 66.12 305 ILE A C 1
ATOM 2348 O O . ILE A 1 305 ? 12.925 -12.148 -21.277 1.00 66.12 305 ILE A O 1
ATOM 2352 N N . GLN A 1 306 ? 14.622 -13.453 -21.941 1.00 69.69 306 GLN A N 1
ATOM 2353 C CA . GLN A 1 306 ? 14.063 -14.671 -21.374 1.00 69.69 306 GLN A CA 1
ATOM 2354 C C . GLN A 1 306 ? 14.001 -14.607 -19.846 1.00 69.69 306 GLN A C 1
ATOM 2356 O O . GLN A 1 306 ? 12.955 -14.912 -19.283 1.00 69.69 306 GLN A O 1
ATOM 2361 N N . ASP A 1 307 ? 15.050 -14.121 -19.182 1.00 65.12 307 ASP A N 1
ATOM 2362 C CA . ASP A 1 307 ? 15.053 -13.881 -17.738 1.00 65.12 307 ASP A CA 1
ATOM 2363 C C . ASP A 1 307 ? 13.973 -12.867 -17.341 1.00 65.12 307 ASP A C 1
ATOM 2365 O O . ASP A 1 307 ? 13.314 -13.057 -16.324 1.00 65.12 307 ASP A O 1
ATOM 2369 N N . ALA A 1 308 ? 13.719 -11.842 -18.163 1.00 62.84 308 ALA A N 1
ATOM 2370 C CA . ALA A 1 308 ? 12.648 -10.872 -17.941 1.00 62.84 308 ALA A CA 1
ATOM 2371 C C . ALA A 1 308 ? 11.254 -11.491 -17.978 1.00 62.84 308 ALA A C 1
ATOM 2373 O O . ALA A 1 308 ? 10.411 -11.219 -17.121 1.00 62.84 308 ALA A O 1
ATOM 2374 N N . ILE A 1 309 ? 11.027 -12.327 -18.989 1.00 62.69 309 ILE A N 1
ATOM 2375 C CA . ILE A 1 309 ? 9.775 -13.052 -19.188 1.00 62.69 309 ILE A CA 1
ATOM 2376 C C . ILE A 1 309 ? 9.584 -14.060 -18.051 1.00 62.69 309 ILE A C 1
ATOM 2378 O O . ILE A 1 309 ? 8.498 -14.142 -17.482 1.00 62.69 309 ILE A O 1
ATOM 2382 N N . CYS A 1 310 ? 10.646 -14.773 -17.673 1.00 67.06 310 CYS A N 1
ATOM 2383 C CA . CYS A 1 310 ? 10.638 -15.728 -16.574 1.00 67.06 310 CYS A CA 1
ATOM 2384 C C . CYS A 1 310 ? 10.408 -15.047 -15.221 1.00 67.06 310 CYS A C 1
ATOM 2386 O O . CYS A 1 310 ? 9.612 -15.562 -14.452 1.00 67.06 310 CYS A O 1
ATOM 2388 N N . PHE A 1 311 ? 11.020 -13.891 -14.936 1.00 59.69 311 PHE A N 1
ATOM 2389 C CA . PHE A 1 311 ? 10.757 -13.121 -13.708 1.00 59.69 311 PHE A CA 1
ATOM 2390 C C . PHE A 1 311 ? 9.313 -12.620 -13.640 1.00 59.69 311 PHE A C 1
ATOM 2392 O O . PHE A 1 311 ? 8.700 -12.633 -12.575 1.00 59.69 311 PHE A O 1
ATOM 2399 N N . GLY A 1 312 ? 8.751 -12.208 -14.781 1.00 55.75 312 GLY A N 1
ATOM 2400 C CA . GLY A 1 312 ? 7.327 -11.896 -14.888 1.00 55.75 312 GLY A CA 1
ATOM 2401 C C . GLY A 1 312 ? 6.423 -13.111 -14.644 1.00 55.75 312 GLY A C 1
ATOM 2402 O O . GLY A 1 312 ? 5.307 -12.940 -14.167 1.00 55.75 312 GLY A O 1
ATOM 2403 N N . ALA A 1 313 ? 6.906 -14.323 -14.936 1.00 49.66 313 ALA A N 1
ATOM 2404 C CA . ALA A 1 313 ? 6.172 -15.578 -14.772 1.00 49.66 313 ALA A CA 1
ATOM 2405 C C . ALA A 1 313 ? 6.387 -16.274 -13.410 1.00 49.66 313 ALA A C 1
ATOM 2407 O O . ALA A 1 313 ? 5.564 -17.101 -13.034 1.00 49.66 313 ALA A O 1
ATOM 2408 N N . SER A 1 314 ? 7.471 -15.973 -12.684 1.00 43.47 314 SER A N 1
ATOM 2409 C CA . SER A 1 314 ? 7.853 -16.621 -11.416 1.00 43.47 314 SER A CA 1
ATOM 2410 C C . SER A 1 314 ? 7.636 -15.761 -10.169 1.00 43.47 314 SER A C 1
ATOM 2412 O O . SER A 1 314 ? 7.864 -16.233 -9.053 1.00 43.47 314 SER A O 1
ATOM 2414 N N . ALA A 1 315 ? 7.153 -14.523 -10.321 1.00 43.28 315 ALA A N 1
ATOM 2415 C CA . ALA A 1 315 ? 6.516 -13.825 -9.210 1.00 43.28 315 ALA A CA 1
ATOM 2416 C C . ALA A 1 315 ? 5.379 -14.716 -8.661 1.00 43.28 315 ALA A C 1
ATOM 2418 O O . ALA A 1 315 ? 4.660 -15.306 -9.466 1.00 43.28 315 ALA A O 1
ATOM 2419 N N . PRO A 1 316 ? 5.220 -14.861 -7.331 1.00 39.06 316 PRO A N 1
ATOM 2420 C CA . PRO A 1 316 ? 4.221 -15.749 -6.747 1.00 39.06 316 PRO A CA 1
ATOM 2421 C C . PRO A 1 316 ? 2.832 -15.220 -7.105 1.00 39.06 316 PRO A C 1
ATOM 2423 O O . PRO A 1 316 ? 2.330 -14.272 -6.503 1.00 39.06 316 PRO A O 1
ATOM 2426 N N . VAL A 1 317 ? 2.257 -15.799 -8.150 1.00 45.06 317 VAL A N 1
ATOM 2427 C CA . VAL A 1 317 ? 0.930 -15.501 -8.663 1.00 45.06 317 VAL A CA 1
ATOM 2428 C C . VAL A 1 317 ? 0.253 -16.846 -8.859 1.00 45.06 317 VAL A C 1
ATOM 2430 O O . VAL A 1 317 ? 0.745 -17.677 -9.622 1.00 45.06 317 VAL A O 1
ATOM 2433 N N . ASP A 1 318 ? -0.864 -17.055 -8.168 1.00 42.19 318 ASP A N 1
ATOM 2434 C CA . ASP A 1 318 ? -1.851 -18.059 -8.559 1.00 42.19 318 ASP A CA 1
ATOM 2435 C C . ASP A 1 318 ? -2.337 -17.686 -9.970 1.00 42.19 318 ASP A C 1
ATOM 2437 O O . ASP A 1 318 ? -3.148 -16.779 -10.152 1.00 42.19 318 ASP A O 1
ATOM 2441 N N . MET A 1 319 ? -1.726 -18.292 -10.989 1.00 44.78 319 MET A N 1
ATOM 2442 C CA . MET A 1 319 ? -2.000 -18.020 -12.400 1.00 44.78 319 MET A CA 1
ATOM 2443 C C . MET A 1 319 ? -3.060 -18.996 -12.913 1.00 44.78 319 MET A C 1
ATOM 2445 O O . MET A 1 319 ? -2.803 -20.195 -13.015 1.00 44.78 319 MET A O 1
ATOM 2449 N N . ASP A 1 320 ? -4.227 -18.466 -13.273 1.00 47.31 320 ASP A N 1
ATOM 2450 C CA . ASP A 1 320 ? -5.314 -19.210 -13.918 1.00 47.31 320 ASP A CA 1
ATOM 2451 C C . ASP A 1 320 ? -5.006 -19.580 -15.389 1.00 47.31 320 ASP A C 1
ATOM 2453 O O . ASP A 1 320 ? -4.174 -18.966 -16.070 1.00 47.31 320 ASP A O 1
ATOM 2457 N N . GLU A 1 321 ? -5.747 -20.572 -15.901 1.00 43.69 321 GLU A N 1
ATOM 2458 C CA . GLU A 1 321 ? -5.569 -21.274 -17.189 1.00 43.69 321 GLU A CA 1
ATOM 2459 C C . GLU A 1 321 ? -5.435 -20.375 -18.439 1.00 43.69 321 GLU A C 1
ATOM 2461 O O . GLU A 1 321 ? -4.846 -20.787 -19.443 1.00 43.69 321 GLU A O 1
ATOM 2466 N N . GLY A 1 322 ? -5.908 -19.125 -18.392 1.00 41.22 322 GLY A N 1
ATOM 2467 C CA . GLY A 1 322 ? -5.835 -18.181 -19.514 1.00 41.22 322 GLY A CA 1
ATOM 2468 C C . GLY A 1 322 ? -4.412 -17.749 -19.902 1.00 41.22 322 GLY A C 1
ATOM 2469 O O . GLY A 1 322 ? -4.165 -17.420 -21.066 1.00 41.22 322 GLY A O 1
ATOM 2470 N N . TYR A 1 323 ? -3.453 -17.780 -18.968 1.00 43.22 323 TYR A N 1
ATOM 2471 C CA . TYR A 1 323 ? -2.066 -17.379 -19.248 1.00 43.22 323 TYR A CA 1
ATOM 2472 C C . TYR A 1 323 ? -1.282 -18.463 -20.011 1.00 43.22 323 TYR A C 1
ATOM 2474 O O . TYR A 1 323 ? -0.457 -18.147 -20.874 1.00 43.22 323 TYR A O 1
ATOM 2482 N N . ASN A 1 324 ? -1.600 -19.742 -19.778 1.00 48.00 324 ASN A N 1
ATOM 2483 C CA . ASN A 1 324 ? -0.993 -20.872 -20.491 1.00 48.00 324 ASN A CA 1
ATOM 2484 C C . ASN A 1 324 ? -1.318 -20.853 -21.992 1.00 48.00 324 ASN A C 1
ATOM 2486 O O . ASN A 1 324 ? -0.464 -21.185 -22.815 1.00 48.00 324 ASN A O 1
ATOM 2490 N N . ASP A 1 325 ? -2.513 -20.395 -22.366 1.00 45.50 325 ASP A N 1
ATOM 2491 C CA . ASP A 1 325 ? -2.941 -20.345 -23.766 1.00 45.50 325 ASP A CA 1
ATOM 2492 C C . ASP A 1 325 ? -2.255 -19.202 -24.550 1.00 45.50 325 ASP A C 1
ATOM 2494 O O . ASP A 1 325 ? -1.917 -19.338 -25.731 1.00 45.50 325 ASP A O 1
ATOM 2498 N N . LEU A 1 326 ? -1.953 -18.084 -23.876 1.00 43.59 326 LEU A N 1
ATOM 2499 C CA . LEU A 1 326 ? -1.137 -16.994 -24.428 1.00 43.59 326 LEU A CA 1
ATOM 2500 C C . LEU A 1 326 ? 0.343 -17.387 -24.547 1.00 43.59 326 LEU A C 1
ATOM 2502 O O . LEU A 1 326 ? 0.981 -17.068 -25.555 1.00 43.59 326 LEU A O 1
ATOM 2506 N N . TRP A 1 327 ? 0.875 -18.127 -23.570 1.00 46.53 327 TRP A N 1
ATOM 2507 C CA . TRP A 1 327 ? 2.241 -18.654 -23.612 1.00 46.53 327 TRP A CA 1
ATOM 2508 C C . TRP A 1 327 ? 2.421 -19.708 -24.715 1.00 46.53 327 TRP A C 1
ATOM 2510 O O . TRP A 1 327 ? 3.408 -19.656 -25.452 1.00 46.53 327 TRP A O 1
ATOM 2520 N N . ALA A 1 328 ? 1.450 -20.607 -24.913 1.00 53.56 328 ALA A N 1
ATOM 2521 C CA . ALA A 1 328 ? 1.452 -21.592 -26.001 1.00 53.56 328 ALA A CA 1
ATOM 2522 C C . ALA A 1 328 ? 1.434 -20.926 -27.390 1.00 53.56 328 ALA A C 1
ATOM 2524 O O . ALA A 1 328 ? 2.150 -21.342 -28.304 1.00 53.56 328 ALA A O 1
ATOM 2525 N N . LYS A 1 329 ? 0.676 -19.834 -27.546 1.00 53.75 329 LYS A N 1
ATOM 2526 C CA . LYS A 1 329 ? 0.642 -19.051 -28.791 1.00 53.75 329 LYS A CA 1
ATOM 2527 C C . LYS A 1 329 ? 1.950 -18.296 -29.039 1.00 53.75 329 LYS A C 1
ATOM 2529 O O . LYS A 1 329 ? 2.444 -18.319 -30.163 1.00 53.75 329 LYS A O 1
ATOM 2534 N N . ALA A 1 330 ? 2.550 -17.690 -28.014 1.00 43.12 330 ALA A N 1
ATOM 2535 C CA . ALA A 1 330 ? 3.807 -16.948 -28.153 1.00 43.12 330 ALA A CA 1
ATOM 2536 C C . ALA A 1 330 ? 5.025 -17.860 -28.404 1.00 43.12 330 ALA A C 1
ATOM 2538 O O . ALA A 1 330 ? 5.880 -17.543 -29.230 1.00 43.12 330 ALA A O 1
ATOM 2539 N N . SER A 1 331 ? 5.086 -19.018 -27.742 1.00 41.72 331 SER A N 1
ATOM 2540 C CA . SER A 1 331 ? 6.172 -19.998 -27.905 1.00 41.72 331 SER A CA 1
ATOM 2541 C C . SER A 1 331 ? 6.104 -20.768 -29.230 1.00 41.72 331 SER A C 1
ATOM 2543 O O . SER A 1 331 ? 7.137 -21.208 -29.731 1.00 41.72 331 SER A O 1
ATOM 2545 N N . SER A 1 332 ? 4.926 -20.860 -29.860 1.00 52.94 332 SER A N 1
ATOM 2546 C CA . SER A 1 332 ? 4.758 -21.497 -31.177 1.00 52.94 332 SER A CA 1
ATOM 2547 C C . SER A 1 332 ? 5.458 -20.770 -32.340 1.00 52.94 332 SER A C 1
ATOM 2549 O O . SER A 1 332 ? 5.625 -21.356 -33.409 1.00 52.94 332 SER A O 1
ATOM 2551 N N . GLY A 1 333 ? 5.885 -19.516 -32.136 1.00 41.97 333 GLY A N 1
ATOM 2552 C CA . GLY A 1 333 ? 6.583 -18.699 -33.134 1.00 41.97 333 GLY A CA 1
ATOM 2553 C C . GLY A 1 333 ? 8.113 -18.695 -33.030 1.00 41.97 333 GLY A C 1
ATOM 2554 O O . GLY A 1 333 ? 8.764 -18.069 -33.865 1.00 41.97 333 GLY A O 1
ATOM 2555 N N . LEU A 1 334 ? 8.701 -19.356 -32.027 1.00 40.44 334 LEU A N 1
ATOM 2556 C CA . LEU A 1 334 ? 10.156 -19.427 -31.875 1.00 40.44 334 LEU A CA 1
ATOM 2557 C C . LEU A 1 334 ? 10.725 -20.624 -32.659 1.00 40.44 334 LEU A C 1
ATOM 2559 O O . LEU A 1 334 ? 10.123 -21.702 -32.654 1.00 40.44 334 LEU A O 1
ATOM 2563 N N . PRO A 1 335 ? 11.875 -20.467 -33.343 1.00 38.41 335 PRO A N 1
ATOM 2564 C CA . PRO A 1 335 ? 12.519 -21.575 -34.034 1.00 38.41 335 PRO A CA 1
ATOM 2565 C C . PRO A 1 335 ? 12.891 -22.657 -33.018 1.00 38.41 335 PRO A C 1
ATOM 2567 O O . PRO A 1 335 ? 13.580 -22.391 -32.034 1.00 38.41 335 PRO A O 1
ATOM 2570 N N . LYS A 1 336 ? 12.404 -23.877 -33.255 1.00 41.50 336 LYS A N 1
ATOM 2571 C CA . LYS A 1 336 ? 12.766 -25.049 -32.457 1.00 41.50 336 LYS A CA 1
ATOM 2572 C C . LYS A 1 336 ? 14.252 -25.340 -32.675 1.00 41.50 336 LYS A C 1
ATOM 2574 O O . LYS A 1 336 ? 14.665 -25.502 -33.822 1.00 41.50 336 LYS A O 1
ATOM 2579 N N . SER A 1 337 ? 15.019 -25.368 -31.587 1.00 43.62 337 SER A N 1
ATOM 2580 C CA . SER A 1 337 ? 16.373 -25.935 -31.543 1.00 43.62 337 SER A CA 1
ATOM 2581 C C . SER A 1 337 ? 16.331 -27.440 -31.755 1.00 43.62 337 SER A C 1
ATOM 2583 O O . SER A 1 337 ? 15.450 -28.063 -31.115 1.00 43.62 337 SER A O 1
#

Secondary structure (DSSP, 8-state):
-EEEEE-TTT--EEEEEHHHHTT-EEE-TTT--EEEPPPTTSS-------------------HHHHHHHHHHHHHHHHHHHHHHHHHHHHHHHHHHHHHHH--TTTS-----HHHHHHHHHHHHHHHHHHHHHHHHHHHHH-------TT----TT------STT--HHHHHHHHHHHHH-S--TT-HHHHHHHH--TT---HHHHHHHHHHHHHHHHHHHHHHHHHHHHHHHHHHHHHHHHHHHHHHHHHHHHHHHHTT-HHHHHHHHHHHHHHS-HHHHHHHHHHHHHHHHHTT-HHHHHHHHHHHHHHHHHSS----THHHHHHHHHHTTSPP-

pLDDT: mean 70.08, std 19.26, range [37.62, 97.38]

Foldseek 3Di:
DWDWDADPPPRDIDTDDLVVQAQHWDADPPPRDTDGHHHPPPPDPPPPPPPDDDDDDDDDDPPVVVVVVVVVVVVVVVVVVVVVVCVVVVVVVVVVVCVQCPDPVPNPPVPDVVLVVLVVVLVLLVVLLVVLVVLLVVLVPDDPPPPVPDPDDDDPDPDDPDDPDPPVVVVSVVVVCVSLVDPPDPDVVVVLVVVVPVPDPDSVVVSVSSVVSSVVSVVVSVVSVVVSVVVVVVVVVVLVVLQVVLVVLLVVLVVCVVVVVLVVSLVSLVVCCVRPDLVCNLVSLQSNLVSCVSVVNNVVSVVSVVVSVVSVVPDPGPDDPPVVVVVVVVVVPDDDD

Radius of gyration: 37.03 Å; chains: 1; bounding box: 72×55×126 Å

Sequence (337 aa):
MNKTVNCPSCGEVYNLDLSKYGGKKIKCKKCQAVISVPTASQGQDEFEVVEEGPTGSPPPLPSNLLHRHRMASQRGAVNIALLQRHEASRRDIRQAFLEVHGTEESRTITLDPGLAKIEEQINANRQLLDALKGLLGRALAFHPTIKTSNLTRKRGFFESDASPSDDPDEMLYTEAVRVIGTPARANPLSTVLGMFSFHNPDRQAKIETIKQAIEVLNNTILMQQDEIKADQRKAVASKNEAIQRSRNKLDQAQVNIAQGHIGEASVCLQELLKTAPVEMLGQVLILLSQCTYLSGNPTDAARHIQDAICFGASAPVDMDEGYNDLWAKASSGLPKS